Protein AF-A0A6P3Z4X8-F1 (afdb_monomer_lite)

Structure (mmCIF, N/CA/C/O backbone):
data_AF-A0A6P3Z4X8-F1
#
_entry.id   AF-A0A6P3Z4X8-F1
#
loop_
_atom_site.group_PDB
_atom_site.id
_atom_site.type_symbol
_atom_site.label_atom_id
_atom_site.label_alt_id
_atom_site.label_comp_id
_atom_site.label_asym_id
_atom_site.label_entity_id
_atom_site.label_seq_id
_atom_site.pdbx_PDB_ins_code
_atom_site.Cartn_x
_atom_site.Cartn_y
_atom_site.Cartn_z
_atom_site.occupancy
_atom_site.B_iso_or_equiv
_atom_site.auth_seq_id
_atom_site.auth_comp_id
_atom_site.auth_asym_id
_atom_site.auth_atom_id
_atom_site.pdbx_PDB_model_num
ATOM 1 N N . MET A 1 1 ? 67.841 -18.326 4.167 1.00 38.19 1 MET A N 1
ATOM 2 C 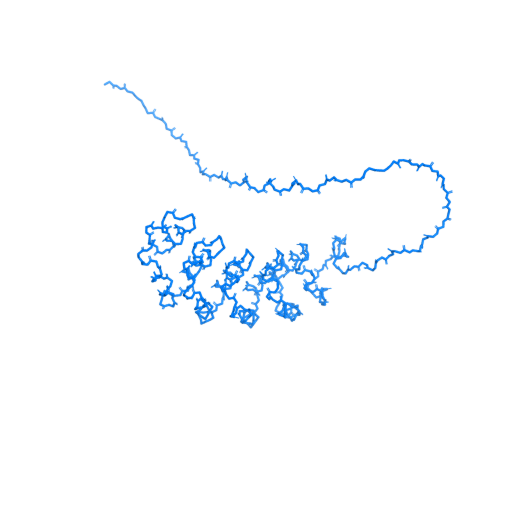CA . MET A 1 1 ? 67.905 -17.648 5.479 1.00 38.19 1 MET A CA 1
ATOM 3 C C . MET A 1 1 ? 66.480 -17.454 5.968 1.00 38.19 1 MET A C 1
ATOM 5 O O . MET A 1 1 ? 65.656 -16.988 5.195 1.00 38.19 1 MET A O 1
ATOM 9 N N . ALA A 1 2 ? 66.208 -17.939 7.180 1.00 33.66 2 ALA A N 1
ATOM 10 C CA . ALA A 1 2 ? 64.921 -17.931 7.882 1.00 33.66 2 ALA A CA 1
ATOM 11 C C . ALA A 1 2 ? 64.495 -16.504 8.290 1.00 33.66 2 ALA A C 1
ATOM 13 O O . ALA A 1 2 ? 65.358 -15.635 8.395 1.00 33.66 2 ALA A O 1
ATOM 14 N N . ASN A 1 3 ? 63.202 -16.179 8.401 1.00 32.78 3 ASN A N 1
ATOM 15 C CA . ASN A 1 3 ? 62.360 -16.140 9.625 1.00 32.78 3 ASN A CA 1
ATOM 16 C C . ASN A 1 3 ? 61.143 -15.237 9.264 1.00 32.78 3 ASN A C 1
ATOM 18 O O . ASN A 1 3 ? 61.313 -14.371 8.413 1.00 32.78 3 ASN A O 1
ATOM 22 N N . SER A 1 4 ? 59.916 -15.268 9.793 1.00 34.47 4 SER A N 1
ATOM 23 C CA . SER A 1 4 ? 59.231 -15.962 10.890 1.00 34.47 4 SER A CA 1
ATOM 24 C C . SER A 1 4 ? 57.707 -15.812 10.686 1.00 34.47 4 SER A C 1
ATOM 26 O O . SER A 1 4 ? 57.247 -14.969 9.919 1.00 34.47 4 SER A O 1
ATOM 28 N N . VAL A 1 5 ? 56.947 -16.641 11.399 1.00 36.22 5 VAL A N 1
ATOM 29 C CA . VAL A 1 5 ? 55.485 -16.828 11.372 1.00 36.22 5 VAL A CA 1
ATOM 30 C C . VAL A 1 5 ? 54.777 -15.975 12.451 1.00 36.22 5 VAL A C 1
ATOM 32 O O . VAL A 1 5 ? 55.432 -15.571 13.408 1.00 36.22 5 VAL A O 1
ATOM 35 N N . HIS A 1 6 ? 53.447 -15.812 12.299 1.00 32.62 6 HIS A N 1
ATOM 36 C CA . HIS A 1 6 ? 52.344 -15.575 13.275 1.00 32.62 6 HIS A CA 1
ATOM 37 C C . HIS A 1 6 ? 51.511 -14.301 12.994 1.00 32.62 6 HIS A C 1
ATOM 39 O O . HIS A 1 6 ? 52.077 -13.289 12.614 1.00 32.62 6 HIS A O 1
ATOM 45 N N . SER A 1 7 ? 50.201 -14.173 13.263 1.00 29.30 7 SER A N 1
ATOM 46 C CA . SER A 1 7 ? 49.004 -15.041 13.342 1.00 29.30 7 SER A CA 1
ATOM 47 C C . SER A 1 7 ? 47.851 -14.181 13.918 1.00 29.30 7 SER A C 1
ATOM 49 O O . SER A 1 7 ? 48.030 -13.605 14.982 1.00 29.30 7 SER A O 1
ATOM 51 N N . VAL A 1 8 ? 46.675 -14.206 13.267 1.00 30.53 8 VAL A N 1
ATOM 52 C CA . VAL A 1 8 ? 45.290 -13.989 13.777 1.00 30.53 8 VAL A CA 1
ATOM 53 C C . VAL A 1 8 ? 44.850 -12.602 14.300 1.00 30.53 8 VAL A C 1
ATOM 55 O O . VAL A 1 8 ? 45.369 -12.071 15.272 1.00 30.53 8 VAL A O 1
ATOM 58 N N . GLY A 1 9 ? 43.729 -12.119 13.739 1.00 27.98 9 GLY A N 1
ATOM 59 C CA . GLY A 1 9 ? 42.833 -11.131 14.354 1.00 27.98 9 GLY A CA 1
ATOM 60 C C . GLY A 1 9 ? 41.517 -10.978 13.578 1.00 27.98 9 GLY A C 1
ATOM 61 O O . GLY A 1 9 ? 41.500 -10.398 12.500 1.00 27.98 9 GLY A O 1
ATOM 62 N N . SER A 1 10 ? 40.430 -11.538 14.115 1.00 31.48 10 SER A N 1
ATOM 63 C CA . SER A 1 10 ? 39.055 -11.490 13.587 1.00 31.48 10 SER A CA 1
ATOM 64 C C . SER A 1 10 ? 38.380 -10.134 13.861 1.00 31.48 10 SER A C 1
ATOM 66 O O . SER A 1 10 ? 38.630 -9.554 14.915 1.00 31.48 10 SER A O 1
ATOM 68 N N . GLY A 1 11 ? 37.446 -9.692 13.011 1.00 28.20 11 GLY A N 1
ATOM 69 C CA . GLY A 1 11 ? 36.516 -8.608 13.355 1.00 28.20 11 GLY A CA 1
ATOM 70 C C . GLY A 1 11 ? 35.521 -8.265 12.244 1.00 28.20 11 GLY A C 1
ATOM 71 O O . GLY A 1 11 ? 35.907 -7.739 11.206 1.00 28.20 11 GLY A O 1
ATOM 72 N N . ASN A 1 12 ? 34.243 -8.573 12.475 1.00 32.69 12 ASN A N 1
ATOM 73 C CA . ASN A 1 12 ? 33.101 -8.223 11.623 1.00 32.69 12 ASN A CA 1
ATOM 74 C C . ASN A 1 12 ? 32.819 -6.702 11.574 1.00 32.69 12 ASN A C 1
ATOM 76 O O . ASN A 1 12 ? 33.195 -5.979 12.498 1.00 32.69 12 ASN A O 1
ATOM 80 N N . PRO A 1 13 ? 32.084 -6.225 10.548 1.00 34.34 13 PRO A N 1
ATOM 81 C CA . PRO A 1 13 ? 31.714 -4.824 10.368 1.00 34.34 13 PRO A CA 1
ATOM 82 C C . PRO A 1 13 ? 30.395 -4.487 11.081 1.00 34.34 13 PRO A C 1
ATOM 84 O O . PRO A 1 13 ? 29.417 -5.224 10.971 1.00 34.34 13 PRO A O 1
ATOM 87 N N . MET A 1 14 ? 30.332 -3.344 11.767 1.00 32.19 14 MET A N 1
ATOM 88 C CA . MET A 1 14 ? 29.080 -2.787 12.284 1.00 32.19 14 MET A CA 1
ATOM 89 C C . MET A 1 14 ? 29.108 -1.251 12.308 1.00 32.19 14 MET A C 1
ATOM 91 O O . MET A 1 14 ? 30.022 -0.646 12.857 1.00 32.19 14 MET A O 1
ATOM 95 N N . LEU A 1 15 ? 28.016 -0.688 11.771 1.00 30.50 15 LEU A N 1
ATOM 96 C CA . LEU A 1 15 ? 27.388 0.608 12.075 1.00 30.50 15 LEU A CA 1
ATOM 97 C C . LEU A 1 15 ? 27.893 1.862 11.336 1.00 30.50 15 LEU A C 1
ATOM 99 O O . LEU A 1 15 ? 28.776 2.582 11.784 1.00 30.50 15 LEU A O 1
ATOM 103 N N . HIS A 1 16 ? 27.180 2.207 10.257 1.00 31.66 16 HIS A N 1
ATOM 104 C CA . HIS A 1 16 ? 27.044 3.583 9.776 1.00 31.66 16 HIS A CA 1
ATOM 105 C C . HIS A 1 16 ? 25.592 4.031 9.999 1.00 31.66 16 HIS A C 1
ATOM 107 O O . HIS A 1 16 ? 24.747 3.901 9.118 1.00 31.66 16 HIS A O 1
ATOM 113 N N . ASN A 1 17 ? 25.289 4.499 11.212 1.00 32.62 17 ASN A N 1
ATOM 114 C CA . ASN A 1 17 ? 23.993 5.075 11.574 1.00 32.62 17 ASN A CA 1
ATOM 115 C C . ASN A 1 17 ? 24.204 6.385 12.348 1.00 32.62 17 ASN A C 1
ATOM 117 O O . ASN A 1 17 ? 23.860 6.485 13.517 1.00 32.62 17 ASN A O 1
ATOM 121 N N . GLU A 1 18 ? 24.808 7.380 11.697 1.00 30.00 18 GLU A N 1
ATOM 122 C CA . GLU A 1 18 ? 24.978 8.734 12.246 1.00 30.00 18 GLU A CA 1
ATOM 123 C C . GLU A 1 18 ? 24.857 9.798 11.144 1.00 30.00 18 GLU A C 1
ATOM 125 O O . GLU A 1 18 ? 25.791 10.545 10.875 1.00 30.00 18 GLU A O 1
ATOM 130 N N . ARG A 1 19 ? 23.708 9.874 10.455 1.00 34.09 19 ARG A N 1
ATOM 131 C CA . ARG A 1 19 ? 23.355 11.036 9.604 1.00 34.09 19 ARG A CA 1
ATOM 132 C C . ARG A 1 19 ? 21.853 11.348 9.587 1.00 34.09 19 ARG A C 1
ATOM 134 O O . ARG A 1 19 ? 21.300 11.656 8.539 1.00 34.09 19 ARG A O 1
ATOM 141 N N . ILE A 1 20 ? 21.178 11.285 10.739 1.00 35.81 20 ILE A N 1
ATOM 142 C CA . ILE A 1 20 ? 19.767 11.718 10.876 1.00 35.81 20 ILE A CA 1
ATOM 143 C C . ILE A 1 20 ? 19.565 12.553 12.158 1.00 35.81 20 ILE A C 1
ATOM 145 O O . ILE A 1 20 ? 18.623 12.352 12.914 1.00 35.81 20 ILE A O 1
ATOM 149 N N . SER A 1 21 ? 20.472 13.490 12.447 1.00 33.06 21 SER A N 1
ATOM 150 C CA . SER A 1 21 ? 20.373 14.355 13.642 1.00 33.06 21 SER A CA 1
ATOM 151 C C . SER A 1 21 ? 20.643 15.843 13.393 1.00 33.06 21 SER A C 1
ATOM 153 O O . SER A 1 21 ? 20.668 16.627 14.337 1.00 33.06 21 SER A O 1
ATOM 155 N N . HIS A 1 22 ? 20.756 16.284 12.137 1.00 33.78 22 HIS A N 1
ATOM 156 C CA . HIS A 1 22 ? 21.002 17.694 11.823 1.00 33.78 22 HIS A CA 1
ATOM 157 C C . HIS A 1 22 ? 20.089 18.213 10.713 1.00 33.78 22 HIS A C 1
ATOM 159 O O . HIS A 1 22 ? 20.547 18.471 9.608 1.00 33.78 22 HIS A O 1
ATOM 165 N N . PHE A 1 23 ? 18.794 18.389 11.003 1.00 36.72 23 PHE A N 1
ATOM 166 C CA . PHE A 1 23 ? 17.960 19.295 10.197 1.00 36.72 23 PHE A CA 1
ATOM 167 C C . PHE A 1 23 ? 16.791 19.956 10.950 1.00 36.72 23 PHE A C 1
ATOM 169 O O . PHE A 1 23 ? 15.777 20.281 10.352 1.00 36.72 23 PHE A O 1
ATOM 176 N N . ASN A 1 24 ? 16.923 20.204 12.258 1.00 30.69 24 ASN A N 1
ATOM 177 C CA . ASN A 1 24 ? 15.941 20.996 13.011 1.00 30.69 24 ASN A CA 1
ATOM 178 C C . ASN A 1 24 ? 16.635 22.060 13.869 1.00 30.69 24 ASN A C 1
ATOM 180 O O . ASN A 1 24 ? 16.802 21.899 15.073 1.00 30.69 24 ASN A O 1
ATOM 184 N N . SER A 1 25 ? 17.056 23.156 13.235 1.00 32.50 25 SER A N 1
ATOM 185 C CA . SER A 1 25 ? 17.336 24.422 13.922 1.00 32.50 25 SER A CA 1
ATOM 186 C C . SER A 1 25 ? 17.297 25.584 12.930 1.00 32.50 25 SER A C 1
ATOM 188 O O . SER A 1 25 ? 18.328 26.058 12.468 1.00 32.50 25 SER A O 1
ATOM 190 N N . MET A 1 26 ? 16.093 26.029 12.566 1.00 32.47 26 MET A N 1
ATOM 191 C CA . MET A 1 26 ? 15.857 27.405 12.118 1.00 32.47 26 MET A CA 1
ATOM 192 C C . MET A 1 26 ? 14.352 27.668 12.084 1.00 32.47 26 MET A C 1
ATOM 194 O O . MET A 1 26 ? 13.699 27.368 11.097 1.00 32.47 26 MET A O 1
ATOM 198 N N . MET A 1 27 ? 13.812 28.154 13.206 1.00 35.09 27 MET A N 1
ATOM 199 C CA . MET A 1 27 ? 12.598 28.987 13.325 1.00 35.09 27 MET A CA 1
ATOM 200 C C . MET A 1 27 ? 12.280 29.173 14.820 1.00 35.09 27 MET A C 1
ATOM 202 O O . MET A 1 27 ? 11.310 28.640 15.351 1.00 35.09 27 MET A O 1
ATOM 206 N N . ARG A 1 28 ? 13.137 29.908 15.539 1.00 32.84 28 ARG A N 1
ATOM 207 C CA . ARG A 1 28 ? 12.800 30.502 16.844 1.00 32.84 28 ARG A CA 1
ATOM 208 C C . ARG A 1 28 ? 13.577 31.799 17.032 1.00 32.84 28 ARG A C 1
ATOM 210 O O . ARG A 1 28 ? 14.722 31.771 17.459 1.00 32.84 28 ARG A O 1
ATOM 217 N N . SER A 1 29 ? 12.936 32.925 16.737 1.00 28.08 29 SER A N 1
ATOM 218 C CA . SER A 1 29 ? 13.115 34.173 17.485 1.00 28.08 29 SER A CA 1
ATOM 219 C C . SER A 1 29 ? 12.119 35.215 16.985 1.00 28.08 29 SER A C 1
ATOM 221 O O . SER A 1 29 ? 12.219 35.658 15.843 1.00 28.08 29 SER A O 1
ATOM 223 N N . SER A 1 30 ? 11.180 35.619 17.840 1.00 27.59 30 SER A N 1
ATOM 224 C CA . SER A 1 30 ? 11.008 37.023 18.240 1.00 27.59 30 SER A CA 1
ATOM 225 C C . SER A 1 30 ? 9.798 37.147 19.163 1.00 27.59 30 SER A C 1
ATOM 227 O O . SER A 1 30 ? 8.688 36.825 18.761 1.00 27.59 30 SER A O 1
ATOM 229 N N . ILE A 1 31 ? 10.039 37.591 20.398 1.00 31.94 31 ILE A N 1
ATOM 230 C CA . ILE A 1 31 ? 9.358 38.694 21.108 1.00 31.94 31 ILE A CA 1
ATOM 231 C C . ILE A 1 31 ? 9.757 38.593 22.592 1.00 31.94 31 ILE A C 1
ATOM 233 O O . ILE A 1 31 ? 9.373 37.675 23.313 1.00 31.94 31 ILE A O 1
ATOM 237 N N . LYS A 1 32 ? 10.590 39.548 23.022 1.00 30.02 32 LYS A N 1
ATOM 238 C CA . LYS A 1 32 ? 10.856 39.894 24.425 1.00 30.02 32 LYS A CA 1
ATOM 239 C C . LYS A 1 32 ? 9.796 40.904 24.870 1.00 30.02 32 LYS A C 1
ATOM 241 O O . LYS A 1 32 ? 9.532 41.851 24.136 1.00 30.02 32 LYS A O 1
ATOM 246 N N . GLY A 1 33 ? 9.293 40.762 26.092 1.00 30.00 33 GLY A N 1
ATOM 247 C CA . GLY A 1 33 ? 8.520 41.784 26.798 1.00 30.00 33 GLY A CA 1
ATOM 248 C C . GLY A 1 33 ? 8.635 41.581 28.309 1.00 30.00 33 GLY A C 1
ATOM 249 O O . GLY A 1 33 ? 8.554 40.454 28.783 1.00 30.00 33 GLY A O 1
ATOM 250 N N . SER A 1 34 ? 8.931 42.666 29.019 1.00 30.58 34 SER A N 1
ATOM 251 C CA . SER A 1 34 ? 9.470 42.739 30.381 1.00 30.58 34 SER A CA 1
ATOM 252 C C . SER A 1 34 ? 8.483 42.511 31.537 1.00 30.58 34 SER A C 1
ATOM 254 O O . SER A 1 34 ? 7.274 42.649 31.410 1.00 30.58 34 SER A O 1
ATOM 256 N N . ILE A 1 35 ? 9.112 42.239 32.684 1.00 34.31 35 ILE A N 1
ATOM 257 C CA . ILE A 1 35 ? 8.661 42.161 34.082 1.00 34.31 35 ILE A CA 1
ATOM 258 C C . ILE A 1 35 ? 7.665 43.242 34.541 1.00 34.31 35 ILE A C 1
ATOM 260 O O . ILE A 1 35 ? 7.864 44.431 34.301 1.00 34.31 35 ILE A O 1
ATOM 264 N N . GLY A 1 36 ? 6.701 42.804 35.359 1.00 28.61 36 GLY A N 1
ATOM 265 C CA . GLY A 1 36 ? 5.949 43.603 36.329 1.00 28.61 36 GLY A CA 1
ATOM 266 C C . GLY A 1 36 ? 5.268 42.681 37.352 1.00 28.61 36 GLY A C 1
ATOM 267 O O . GLY A 1 36 ? 4.598 41.731 36.967 1.00 28.61 36 GLY A O 1
ATOM 268 N N . SER A 1 37 ? 5.479 42.927 38.646 1.00 34.50 37 SER A N 1
ATOM 269 C CA . SER A 1 37 ? 4.952 42.159 39.785 1.00 34.50 37 SER A CA 1
ATOM 270 C C . SER A 1 37 ? 4.025 43.051 40.597 1.00 34.50 37 SER A C 1
ATOM 272 O O . SER A 1 37 ? 4.564 44.007 41.134 1.00 34.50 37 SER A O 1
ATOM 274 N N . TRP A 1 38 ? 2.737 42.723 40.775 1.00 28.73 38 TRP A N 1
ATOM 275 C CA . TRP A 1 38 ? 1.909 43.182 41.909 1.00 28.73 38 TRP A CA 1
ATOM 276 C C . TRP A 1 38 ? 0.744 42.210 42.193 1.00 28.73 38 TRP A C 1
ATOM 278 O O . TRP A 1 38 ? -0.026 41.887 41.299 1.00 28.73 38 TRP A O 1
ATOM 288 N N . HIS A 1 39 ? 0.671 41.809 43.466 1.00 28.44 39 HIS A N 1
ATOM 289 C CA . HIS A 1 39 ? -0.476 41.477 44.324 1.00 28.44 39 HIS A CA 1
ATOM 290 C C . HIS A 1 39 ? -1.568 40.455 43.940 1.00 28.44 39 HIS A C 1
ATOM 292 O O . HIS A 1 39 ? -2.190 40.466 42.887 1.00 28.44 39 HIS A O 1
ATOM 298 N N . SER A 1 40 ? -1.821 39.617 44.946 1.00 41.22 40 SER A N 1
ATOM 299 C CA . SER A 1 40 ? -2.925 38.689 45.165 1.00 41.22 40 SER A CA 1
ATOM 300 C C . SER A 1 40 ? -4.300 39.354 45.138 1.00 41.22 40 SER A C 1
ATOM 302 O O . SER A 1 40 ? -4.497 40.309 45.883 1.00 41.22 40 SER A O 1
ATOM 304 N N . ASP A 1 41 ? -5.249 38.753 44.416 1.00 29.41 41 ASP A N 1
ATOM 305 C CA . ASP A 1 41 ? -6.647 38.707 44.839 1.00 29.41 41 ASP A CA 1
ATOM 306 C C . ASP A 1 41 ? -7.417 37.528 44.228 1.00 29.41 41 ASP A C 1
ATOM 308 O O . ASP A 1 41 ? -7.107 36.987 43.168 1.00 29.41 41 ASP A O 1
ATOM 312 N N . ILE A 1 42 ? -8.398 37.120 45.019 1.00 43.25 42 ILE A N 1
ATOM 313 C CA . ILE A 1 42 ? -9.320 35.997 44.919 1.00 43.25 42 ILE A CA 1
ATOM 314 C C . ILE A 1 42 ? -10.249 36.136 43.703 1.00 43.25 42 ILE A C 1
ATOM 316 O O . ILE A 1 42 ? -10.879 37.174 43.527 1.00 43.25 42 ILE A O 1
ATOM 320 N N . GLY A 1 43 ? -10.457 35.048 42.953 1.00 33.69 43 GLY A N 1
ATOM 321 C CA . GLY A 1 43 ? -11.669 34.879 42.145 1.00 33.69 43 GLY A CA 1
ATOM 322 C C . GLY A 1 43 ? -11.471 34.246 40.769 1.00 33.69 43 GLY A C 1
ATOM 323 O O . GLY A 1 43 ? -10.528 34.545 40.052 1.00 33.69 43 GLY A O 1
ATOM 324 N N . ASN A 1 44 ? -12.451 33.418 40.408 1.00 36.00 44 ASN A N 1
ATOM 325 C CA . ASN A 1 44 ? -12.724 32.827 39.093 1.00 36.00 44 ASN A CA 1
ATOM 326 C C . ASN A 1 44 ? -11.914 31.596 38.683 1.00 36.00 44 ASN A C 1
ATOM 328 O O . ASN A 1 44 ? -11.134 3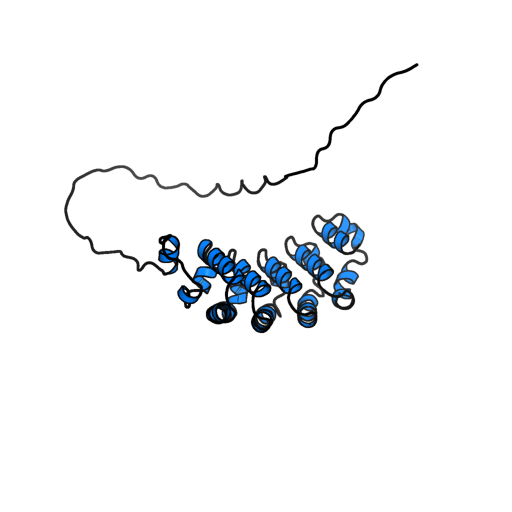1.560 37.739 1.00 36.00 44 ASN A O 1
ATOM 332 N N . ASN A 1 45 ? -12.274 30.514 39.364 1.00 45.62 45 ASN A N 1
ATOM 333 C CA . ASN A 1 45 ? -12.131 29.138 38.923 1.00 45.62 45 ASN A CA 1
ATOM 334 C C . ASN A 1 45 ? -13.283 28.787 37.949 1.00 45.62 45 ASN A C 1
ATOM 336 O O . ASN A 1 45 ? -14.132 27.979 38.296 1.00 45.62 45 ASN A O 1
ATOM 340 N N . LEU A 1 46 ? -13.403 29.459 36.798 1.00 45.97 46 LEU A N 1
ATOM 341 C CA . LEU A 1 46 ? -14.453 29.195 35.794 1.00 45.97 46 LEU A CA 1
ATOM 342 C C . LEU A 1 46 ? -14.142 29.948 34.490 1.00 45.97 46 LEU A C 1
ATOM 344 O O . LEU A 1 46 ? -14.619 31.056 34.313 1.00 45.97 46 LEU A O 1
ATOM 348 N N . GLU A 1 47 ? -13.321 29.360 33.613 1.00 41.88 47 GLU A N 1
ATOM 349 C CA . GLU A 1 47 ? -13.366 29.515 32.142 1.00 41.88 47 GLU A CA 1
ATOM 350 C C . GLU A 1 47 ? -12.145 28.809 31.529 1.00 41.88 47 GLU A C 1
ATOM 352 O O . GLU A 1 47 ? -11.015 29.262 31.677 1.00 41.88 47 GLU A O 1
ATOM 357 N N . GLY A 1 48 ? -12.357 27.663 30.867 1.00 41.22 48 GLY A N 1
ATOM 358 C CA . GLY A 1 48 ? -11.320 27.054 30.019 1.00 41.22 48 GLY A CA 1
ATOM 359 C C . GLY A 1 48 ? -10.952 25.590 30.271 1.00 41.22 48 GLY A C 1
ATOM 360 O O . GLY A 1 48 ? -9.875 25.173 29.851 1.00 41.22 48 GLY A O 1
ATOM 361 N N . ARG A 1 49 ? -11.814 24.764 30.887 1.00 46.03 49 ARG A N 1
ATOM 362 C CA . ARG A 1 49 ? -11.729 23.311 30.644 1.00 46.03 49 ARG A CA 1
ATOM 363 C C . ARG A 1 49 ? -12.136 23.068 29.190 1.00 46.03 49 ARG A C 1
ATOM 365 O O . ARG A 1 49 ? -13.306 22.824 28.911 1.00 46.03 49 ARG A O 1
ATOM 372 N N . PHE A 1 50 ? -11.181 23.185 28.268 1.00 58.81 50 PHE A N 1
ATOM 373 C CA . PHE A 1 50 ? -11.281 22.516 26.977 1.00 58.81 50 PHE A CA 1
ATOM 374 C C . PHE A 1 50 ? -11.690 21.074 27.276 1.00 58.81 50 PHE A C 1
ATOM 376 O O . PHE A 1 50 ? -11.067 20.426 28.120 1.00 58.81 50 PHE A O 1
ATOM 383 N N . LEU A 1 51 ? -12.787 20.607 26.682 1.00 57.06 51 LEU A N 1
ATOM 384 C CA . LEU A 1 51 ? -13.116 19.189 26.714 1.00 57.06 51 LEU A CA 1
ATOM 385 C C . LEU A 1 51 ? -11.886 18.463 26.161 1.00 57.06 51 LEU A C 1
ATOM 387 O O . LEU A 1 51 ? -11.543 18.658 24.997 1.00 57.06 51 LEU A O 1
ATOM 391 N N . SER A 1 52 ? -11.177 17.738 27.028 1.00 76.88 52 SER A N 1
ATOM 392 C CA . SER A 1 52 ? -10.024 16.930 26.640 1.00 76.88 52 SER A CA 1
ATOM 393 C C . SER A 1 52 ? -10.493 15.959 25.562 1.00 76.88 52 SER A C 1
ATOM 395 O O . SER A 1 52 ? -11.512 15.287 25.756 1.00 76.88 52 SER A O 1
ATOM 397 N N . SER A 1 53 ? -9.834 15.944 24.401 1.00 90.31 53 SER A N 1
ATOM 398 C CA . SER A 1 53 ? -10.164 14.954 23.376 1.00 90.31 53 SER A CA 1
ATOM 399 C C . SER A 1 53 ? -9.837 13.555 23.902 1.00 90.31 53 SER A C 1
ATOM 401 O O . SER A 1 53 ? -8.996 13.390 24.790 1.00 90.31 53 SER A O 1
ATOM 403 N N . LEU A 1 54 ? -10.459 12.518 23.336 1.00 93.38 54 LEU A N 1
ATOM 404 C CA . LEU A 1 54 ? -10.112 11.137 23.687 1.00 93.38 54 LEU A CA 1
ATOM 405 C C . LEU A 1 54 ? -8.611 10.866 23.482 1.00 93.38 54 LEU A C 1
ATOM 407 O O . LEU A 1 54 ? -7.994 10.124 24.248 1.00 93.38 54 LEU A O 1
ATOM 411 N N . LEU A 1 55 ? -8.019 11.491 22.462 1.00 92.88 55 LEU A N 1
ATOM 412 C CA . LEU A 1 55 ? -6.597 11.399 22.169 1.00 92.88 55 LEU A CA 1
ATOM 413 C C . LEU A 1 55 ? -5.731 12.101 23.230 1.00 92.88 55 LEU A C 1
ATOM 415 O O . LEU A 1 55 ? -4.665 11.592 23.583 1.00 92.88 55 LEU A O 1
ATOM 419 N N . ASP A 1 56 ? -6.174 13.238 23.766 1.00 92.62 56 ASP A N 1
ATOM 420 C CA . ASP A 1 56 ? -5.481 13.932 24.859 1.00 92.62 56 ASP A CA 1
ATOM 421 C C . ASP A 1 56 ? -5.533 13.108 26.150 1.00 92.62 56 ASP A C 1
ATOM 423 O O . ASP A 1 56 ? -4.502 12.898 26.799 1.00 92.62 56 ASP A O 1
ATOM 427 N N . ASP A 1 57 ? -6.701 12.547 26.469 1.00 91.75 57 ASP A N 1
ATOM 428 C CA . ASP A 1 57 ? -6.876 11.635 27.601 1.00 91.75 57 ASP A CA 1
ATOM 429 C C . ASP A 1 57 ? -5.984 10.395 27.468 1.00 91.75 57 ASP A C 1
ATOM 431 O O . ASP A 1 57 ? -5.337 9.988 28.437 1.00 91.75 57 ASP A O 1
ATOM 435 N N . PHE A 1 58 ? -5.889 9.826 26.263 1.00 93.75 58 PHE A N 1
ATOM 436 C CA . PHE A 1 58 ? -4.993 8.713 25.949 1.00 93.75 58 PHE A CA 1
ATOM 437 C C . PHE A 1 58 ? -3.517 9.061 26.201 1.00 93.75 58 PHE A C 1
ATOM 439 O O . PHE A 1 58 ? -2.780 8.268 26.788 1.00 93.75 58 PHE A O 1
ATOM 446 N N . LYS A 1 59 ? -3.071 10.259 25.809 1.00 91.19 59 LYS A N 1
ATOM 447 C CA . LYS A 1 59 ? -1.672 10.696 25.975 1.00 91.19 59 LYS A CA 1
ATOM 448 C C . LYS A 1 59 ? -1.300 10.972 27.431 1.00 91.19 59 LYS A C 1
ATOM 450 O O . LYS A 1 59 ? -0.153 10.751 27.827 1.00 91.19 59 LYS A O 1
ATOM 455 N N . ILE A 1 60 ? -2.243 11.485 28.219 1.00 88.25 60 ILE A N 1
ATOM 456 C CA . ILE A 1 60 ? -2.008 11.882 29.614 1.00 88.25 60 ILE A CA 1
ATOM 457 C C . ILE A 1 60 ? -2.124 10.673 30.550 1.00 88.25 60 ILE A C 1
ATOM 459 O O . ILE A 1 60 ? -1.356 10.546 31.510 1.00 88.25 60 ILE A O 1
ATOM 463 N N . ASN A 1 61 ? -3.063 9.767 30.280 1.00 82.38 61 ASN A N 1
ATOM 464 C CA . ASN A 1 61 ? -3.405 8.696 31.201 1.00 82.38 61 ASN A CA 1
ATOM 465 C C . ASN A 1 61 ? -2.599 7.412 30.949 1.00 82.38 61 ASN A C 1
ATOM 467 O O . ASN A 1 61 ? -3.037 6.498 30.256 1.00 82.38 61 ASN A O 1
ATOM 471 N N . LYS A 1 62 ? -1.430 7.315 31.592 1.00 75.38 62 LYS A N 1
ATOM 472 C CA . LYS A 1 62 ? -0.529 6.152 31.471 1.00 75.38 62 LYS A CA 1
ATOM 473 C C . LYS A 1 62 ? -0.985 4.890 32.216 1.00 75.38 62 LYS A C 1
ATOM 475 O O . LYS A 1 62 ? -0.330 3.862 32.080 1.00 75.38 62 LYS A O 1
ATOM 480 N N . THR A 1 63 ? -2.030 4.953 33.045 1.00 75.38 63 THR A N 1
ATOM 481 C CA . THR A 1 63 ? -2.460 3.810 33.875 1.00 75.38 63 THR A CA 1
ATOM 482 C C . THR A 1 63 ? -3.640 3.046 33.286 1.00 75.38 63 THR A C 1
ATOM 484 O O . THR A 1 63 ? -3.841 1.884 33.638 1.00 75.38 63 THR A O 1
ATOM 487 N N . LYS A 1 64 ? -4.412 3.658 32.381 1.00 83.56 64 LYS A N 1
ATOM 488 C CA . LYS A 1 64 ? -5.507 2.983 31.679 1.00 83.56 64 LYS A 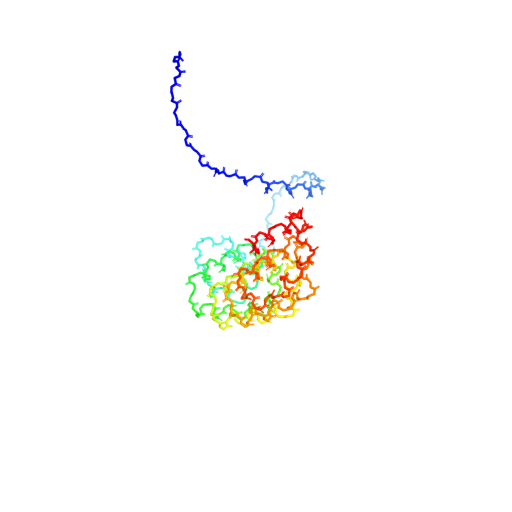CA 1
ATOM 489 C C . LYS A 1 64 ? -4.950 2.115 30.545 1.00 83.56 64 LYS A C 1
ATOM 491 O O . LYS A 1 64 ? -4.242 2.613 29.674 1.00 83.56 64 LYS A O 1
ATOM 496 N N . SER A 1 65 ? -5.308 0.830 30.528 1.00 88.38 65 SER A N 1
ATOM 497 C CA . SER A 1 65 ? -5.085 -0.028 29.358 1.00 88.38 65 SER A CA 1
ATOM 498 C C . SER A 1 65 ? -6.153 0.287 28.319 1.00 88.38 65 SER A C 1
ATOM 500 O O . SER A 1 65 ? -7.324 0.001 28.553 1.00 88.38 65 SER A O 1
ATOM 502 N N . PHE A 1 66 ? -5.758 0.915 27.215 1.00 93.12 66 PHE A N 1
ATOM 503 C CA . PHE A 1 66 ? -6.643 1.151 26.077 1.00 93.12 66 PHE A CA 1
ATOM 504 C C . PHE A 1 66 ? -6.668 -0.069 25.151 1.00 93.12 66 PHE A C 1
ATOM 506 O O . PHE A 1 66 ? -5.631 -0.686 24.895 1.00 93.12 66 PHE A O 1
ATOM 513 N N . GLU A 1 67 ? -7.842 -0.363 24.604 1.00 95.75 67 GLU A N 1
ATOM 514 C CA . GLU A 1 67 ? -8.075 -1.357 23.555 1.00 95.75 67 GLU A CA 1
ATOM 515 C C . GLU A 1 67 ? -8.589 -0.699 22.267 1.00 95.75 67 GLU A C 1
ATOM 517 O O . GLU A 1 67 ? -9.035 0.448 22.269 1.00 95.75 67 GLU A O 1
ATOM 522 N N . LEU A 1 68 ? -8.548 -1.420 21.140 1.00 96.88 68 LEU A N 1
ATOM 523 C CA . LEU A 1 68 ? -9.034 -0.884 19.856 1.00 96.88 68 LEU A CA 1
ATOM 524 C C . LEU A 1 68 ? -10.516 -0.491 19.909 1.00 96.88 68 LEU A C 1
ATOM 526 O O . LEU A 1 68 ? -10.927 0.459 19.251 1.00 96.88 68 LEU A O 1
ATOM 530 N N . SER A 1 69 ? -11.317 -1.193 20.714 1.00 96.12 69 SER A N 1
ATOM 531 C CA . SER A 1 69 ? -12.727 -0.853 20.917 1.00 96.12 69 SER A CA 1
ATOM 532 C C . SER A 1 69 ? -12.937 0.493 21.605 1.00 96.12 69 SER A C 1
ATOM 534 O O . SER A 1 69 ? -13.989 1.093 21.412 1.00 96.12 69 SER A O 1
ATOM 536 N N . ASP A 1 70 ? -11.967 0.964 22.392 1.00 96.31 70 ASP A N 1
ATOM 537 C CA . ASP A 1 70 ? -12.095 2.214 23.146 1.00 96.31 70 ASP A CA 1
ATOM 538 C C . ASP A 1 70 ? -11.933 3.453 22.263 1.00 96.31 70 ASP A C 1
ATOM 540 O O . ASP A 1 70 ? -12.301 4.545 22.687 1.00 96.31 70 ASP A O 1
ATOM 544 N N . ILE A 1 71 ? -11.373 3.293 21.060 1.00 97.06 71 ILE A N 1
ATOM 545 C CA . ILE A 1 71 ? -11.086 4.390 20.125 1.00 97.06 71 ILE A CA 1
ATOM 546 C C . ILE A 1 71 ? -12.025 4.410 18.913 1.00 97.06 71 ILE A C 1
ATOM 548 O O . ILE A 1 71 ? -11.803 5.184 17.984 1.00 97.06 71 ILE A O 1
ATOM 552 N N . VAL A 1 72 ? -13.057 3.561 18.903 1.00 97.88 72 VAL A N 1
ATOM 553 C CA . VAL A 1 72 ? -14.091 3.577 17.857 1.00 97.88 72 VAL A CA 1
ATOM 554 C C . VAL A 1 72 ? -14.759 4.955 17.833 1.00 97.88 72 VAL A C 1
ATOM 556 O O . VAL A 1 72 ? -15.134 5.496 18.873 1.00 97.88 72 VAL A O 1
ATOM 559 N N . GLY A 1 73 ? -14.884 5.530 16.641 1.00 97.69 73 GLY A N 1
ATOM 560 C CA . GLY A 1 73 ? -15.300 6.910 16.382 1.00 97.69 73 GLY A CA 1
ATOM 561 C C . GLY A 1 73 ? -14.141 7.906 16.268 1.00 97.69 73 GLY A C 1
ATOM 562 O O . GLY A 1 73 ? -14.360 9.039 15.845 1.00 97.69 73 GLY A O 1
ATOM 563 N N . HIS A 1 74 ? -12.919 7.498 16.624 1.00 98.25 74 HIS A N 1
ATOM 564 C CA . HIS A 1 74 ? -11.713 8.333 16.645 1.00 98.25 74 HIS A CA 1
ATOM 565 C C . HIS A 1 74 ? -10.519 7.663 15.946 1.00 98.25 74 HIS A C 1
ATOM 567 O O . HIS A 1 74 ? -9.376 8.108 16.082 1.00 98.25 74 HIS A O 1
ATOM 573 N N . VAL A 1 75 ? -10.738 6.590 15.182 1.00 98.56 75 VAL A N 1
ATOM 574 C CA . VAL A 1 75 ? -9.645 5.755 14.656 1.00 98.56 75 VAL A CA 1
ATOM 575 C C . VAL A 1 75 ? -8.766 6.541 13.680 1.00 98.56 75 VAL A C 1
ATOM 577 O O . VAL A 1 75 ? -7.540 6.402 13.694 1.00 98.56 75 VAL A O 1
ATOM 580 N N . VAL A 1 76 ? -9.367 7.396 12.849 1.00 98.50 76 VAL A N 1
ATOM 581 C CA . VAL A 1 76 ? -8.633 8.238 11.888 1.00 98.50 76 VAL A CA 1
ATOM 582 C C . VAL A 1 76 ? -7.788 9.287 12.611 1.00 98.50 76 VAL A C 1
ATOM 584 O O . VAL A 1 76 ? -6.614 9.439 12.284 1.00 98.50 76 VAL A O 1
ATOM 587 N N . GLU A 1 77 ? -8.352 9.948 13.627 1.00 98.38 77 GLU A N 1
ATOM 588 C CA . GLU A 1 77 ? -7.647 10.929 14.464 1.00 98.38 77 GLU A CA 1
ATOM 589 C C . GLU A 1 77 ? -6.404 10.298 15.103 1.00 98.38 77 GLU A C 1
ATOM 591 O O . GLU A 1 77 ? -5.292 10.811 14.955 1.00 98.38 77 GLU A O 1
ATOM 596 N N . PHE A 1 78 ? -6.570 9.121 15.717 1.00 98.62 78 PHE A N 1
ATOM 597 C CA . PHE A 1 78 ? -5.463 8.351 16.281 1.00 98.62 78 PHE A CA 1
ATOM 598 C C . PHE A 1 78 ? -4.451 7.942 15.205 1.00 98.62 78 PHE A C 1
ATOM 600 O O . PHE A 1 78 ? -3.250 8.044 15.436 1.00 98.62 78 PHE A O 1
ATOM 607 N N . SER A 1 79 ? -4.900 7.520 14.021 1.00 98.75 79 SER A N 1
ATOM 608 C CA . SER A 1 79 ? -4.013 7.088 12.929 1.00 98.75 79 SER A CA 1
ATOM 609 C C . SER A 1 79 ? -3.102 8.206 12.413 1.00 98.75 79 SER A C 1
ATOM 611 O O . SER A 1 79 ? -1.986 7.921 11.980 1.00 98.75 79 SER A O 1
ATOM 613 N N . THR A 1 80 ? -3.553 9.460 12.473 1.00 98.44 80 THR A N 1
ATOM 614 C CA . THR A 1 80 ? -2.776 10.652 12.082 1.00 98.44 80 THR A CA 1
ATOM 615 C C . THR A 1 80 ? -1.970 11.271 13.227 1.00 98.44 80 THR A C 1
ATOM 617 O O . THR A 1 80 ? -1.302 12.285 13.041 1.00 98.44 80 THR A O 1
ATOM 620 N N . ASP A 1 81 ? -2.004 10.669 14.416 1.00 98.38 81 ASP A N 1
ATOM 621 C CA . ASP A 1 81 ? -1.200 11.076 15.565 1.00 98.38 81 ASP A CA 1
ATOM 622 C C . ASP A 1 81 ? 0.003 10.147 15.764 1.00 98.38 81 ASP A C 1
ATOM 624 O O . ASP A 1 81 ? -0.076 8.935 15.564 1.00 98.38 81 ASP A O 1
ATOM 628 N N . GLN A 1 82 ? 1.127 10.696 16.228 1.00 97.94 82 GLN A N 1
ATOM 629 C CA . GLN A 1 82 ? 2.342 9.916 16.464 1.00 97.94 82 GLN A CA 1
ATOM 630 C C . GLN A 1 82 ? 2.134 8.779 17.478 1.00 97.94 82 GLN A C 1
ATOM 632 O O . GLN A 1 82 ? 2.608 7.662 17.256 1.00 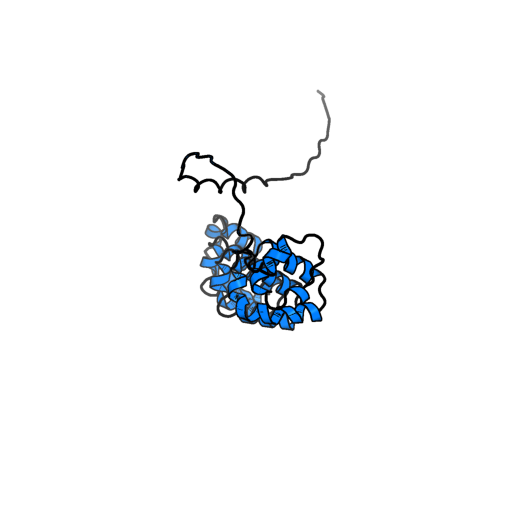97.94 82 GLN A O 1
ATOM 637 N N . TYR A 1 83 ? 1.469 9.055 18.602 1.00 96.75 83 TYR A N 1
ATOM 638 C CA . TYR A 1 83 ? 1.254 8.079 19.671 1.00 96.75 83 TYR A CA 1
ATOM 639 C C . TYR A 1 83 ? 0.040 7.202 19.370 1.00 96.75 83 TYR A C 1
ATOM 641 O O . TYR A 1 83 ? 0.117 5.986 19.549 1.00 96.75 83 TYR A O 1
ATOM 649 N N . GLY A 1 84 ? -1.038 7.798 18.852 1.00 98.12 84 GLY A N 1
ATOM 650 C CA . GLY A 1 84 ? -2.237 7.071 18.431 1.00 98.12 84 GLY A CA 1
ATOM 651 C C . GLY A 1 84 ? -1.942 6.034 17.343 1.00 98.12 84 GLY A C 1
ATOM 652 O O . GLY A 1 84 ? -2.332 4.874 17.470 1.00 98.12 84 GLY A O 1
ATOM 653 N N . SER A 1 85 ? -1.155 6.395 16.327 1.00 98.69 85 SER A N 1
ATOM 654 C CA . SER A 1 85 ? -0.781 5.481 15.246 1.00 98.69 85 SER A CA 1
ATOM 655 C C . SER A 1 85 ? 0.059 4.326 15.777 1.00 98.69 85 SER A C 1
ATOM 657 O O . SER A 1 85 ? -0.180 3.170 15.429 1.00 98.69 85 SER A O 1
ATOM 659 N N . ARG A 1 86 ? 1.019 4.608 16.669 1.00 98.38 86 ARG A N 1
ATOM 660 C CA . ARG A 1 86 ? 1.843 3.564 17.300 1.00 98.38 86 ARG A CA 1
ATOM 661 C C . ARG A 1 86 ? 1.018 2.608 18.147 1.00 98.38 86 ARG A C 1
ATOM 663 O O . ARG A 1 86 ? 1.261 1.406 18.088 1.00 98.38 86 ARG A O 1
ATOM 670 N N . PHE A 1 87 ? 0.034 3.122 18.872 1.00 97.88 87 PHE A N 1
ATOM 671 C CA . PHE A 1 87 ? -0.915 2.305 19.614 1.00 97.88 87 PHE A CA 1
ATOM 672 C C . PHE A 1 87 ? -1.704 1.364 18.696 1.00 97.88 87 PHE A C 1
ATOM 674 O O . PHE A 1 87 ? -1.713 0.155 18.929 1.00 97.88 87 PHE A O 1
ATOM 681 N N . ILE A 1 88 ? -2.293 1.890 17.615 1.00 98.62 88 ILE A N 1
ATOM 682 C CA . ILE A 1 88 ? -3.053 1.078 16.653 1.00 98.62 88 ILE A CA 1
ATOM 683 C C . ILE A 1 88 ? -2.157 -0.005 16.043 1.00 98.62 88 ILE A C 1
ATOM 685 O O . ILE A 1 88 ? -2.553 -1.167 15.990 1.00 98.62 88 ILE A O 1
ATOM 689 N N . GLN A 1 89 ? -0.936 0.349 15.630 1.00 98.69 89 GLN A N 1
ATOM 690 C CA . GLN A 1 89 ? 0.020 -0.604 15.058 1.00 98.69 89 GLN A CA 1
ATOM 691 C C . GLN A 1 89 ? 0.298 -1.777 16.004 1.00 98.69 89 GLN A C 1
ATOM 693 O O . GLN A 1 89 ? 0.213 -2.924 15.577 1.00 98.69 89 GLN A O 1
ATOM 698 N N . GLN A 1 90 ? 0.598 -1.491 17.275 1.00 98.00 90 GLN A N 1
ATOM 699 C CA . GLN A 1 90 ? 0.894 -2.516 18.280 1.00 98.00 90 GLN A CA 1
ATOM 700 C C . GLN A 1 90 ? -0.310 -3.419 18.546 1.00 98.00 90 GLN A C 1
ATOM 702 O O . GLN A 1 90 ? -0.165 -4.634 18.637 1.00 98.00 90 GLN A O 1
ATOM 707 N N . LYS A 1 91 ? -1.513 -2.844 18.642 1.00 98.00 91 LYS A N 1
ATOM 708 C CA . LYS A 1 91 ? -2.728 -3.627 18.881 1.00 98.00 91 LYS A CA 1
ATOM 709 C C . LYS A 1 91 ? -3.114 -4.488 17.679 1.00 98.00 91 LYS A C 1
ATOM 711 O O . LYS A 1 91 ? -3.563 -5.610 17.874 1.00 98.00 91 LYS A O 1
ATOM 716 N N . LEU A 1 92 ? -2.904 -4.025 16.445 1.00 98.25 92 LEU A N 1
ATOM 717 C CA . LEU A 1 92 ? -3.228 -4.798 15.237 1.00 98.25 92 LEU A CA 1
ATOM 718 C C . LEU A 1 92 ? -2.440 -6.114 15.106 1.00 98.25 92 LEU A C 1
ATOM 720 O O . LEU A 1 92 ? -2.942 -7.046 14.473 1.00 98.25 92 LEU A O 1
ATOM 724 N N . GLU A 1 93 ? -1.248 -6.208 15.704 1.00 97.25 93 GLU A N 1
ATOM 725 C CA . GLU A 1 93 ? -0.412 -7.421 15.688 1.00 97.25 93 GLU A CA 1
ATOM 726 C C . GLU A 1 93 ? -1.058 -8.590 16.443 1.00 97.25 93 GLU A C 1
ATOM 728 O O . GLU A 1 93 ? -0.931 -9.740 16.023 1.00 97.25 93 GLU A O 1
ATOM 733 N N . THR A 1 94 ? -1.784 -8.305 17.527 1.00 96.94 94 THR A N 1
ATOM 734 C CA . THR A 1 94 ? -2.404 -9.319 18.398 1.00 96.94 94 THR A CA 1
ATOM 735 C C . THR A 1 94 ? -3.931 -9.286 18.393 1.00 96.94 94 THR A C 1
ATOM 737 O O . THR A 1 94 ? -4.555 -10.180 18.963 1.00 96.94 94 THR A O 1
ATOM 740 N N . ALA A 1 95 ? -4.540 -8.299 17.729 1.00 97.38 95 ALA A N 1
ATOM 741 C CA . ALA A 1 95 ? -5.986 -8.147 17.652 1.00 97.38 95 ALA A CA 1
ATOM 742 C C . ALA A 1 95 ? -6.667 -9.315 16.927 1.00 97.38 95 ALA A C 1
ATOM 744 O O . ALA A 1 95 ? -6.225 -9.797 15.872 1.00 97.38 95 ALA A O 1
ATOM 745 N N . THR A 1 96 ? -7.814 -9.694 17.474 1.00 98.12 96 THR A N 1
ATOM 746 C CA . THR A 1 96 ? -8.767 -10.633 16.884 1.00 98.12 96 THR A CA 1
ATOM 747 C C . THR A 1 96 ? -9.356 -10.094 15.578 1.00 98.12 96 THR A C 1
ATOM 749 O O . THR A 1 96 ? -9.266 -8.902 15.254 1.00 98.12 96 THR A O 1
ATOM 752 N N . VAL A 1 97 ? -9.979 -10.979 14.798 1.00 97.94 97 VAL A N 1
ATOM 753 C CA . VAL A 1 97 ? -10.670 -10.592 13.557 1.00 97.94 97 VAL A CA 1
ATOM 754 C C . VAL A 1 97 ? -11.806 -9.614 13.861 1.00 97.94 97 VAL A C 1
ATOM 756 O O . VAL A 1 97 ? -12.006 -8.645 13.127 1.00 97.94 97 VAL A O 1
ATOM 759 N N . GLU A 1 98 ? -12.510 -9.823 14.969 1.00 97.81 98 GLU A N 1
ATOM 760 C CA . GLU A 1 98 ? -13.620 -9.000 15.434 1.00 97.81 98 GLU A CA 1
ATOM 761 C C . GLU A 1 98 ? -13.154 -7.584 15.788 1.00 97.81 98 GLU A C 1
ATOM 763 O O . GLU A 1 98 ? -13.785 -6.609 15.384 1.00 97.81 98 GLU A O 1
ATOM 768 N N . GLU A 1 99 ? -12.031 -7.440 16.494 1.00 97.75 99 GLU A N 1
ATOM 769 C CA . GLU A 1 99 ? -11.464 -6.130 16.844 1.00 97.75 99 GLU A CA 1
ATOM 770 C C . GLU A 1 99 ? -11.001 -5.353 15.613 1.00 97.75 99 GLU A C 1
ATOM 772 O O . GLU A 1 99 ? -11.325 -4.174 15.470 1.00 97.75 99 GLU A O 1
ATOM 777 N N . LYS A 1 100 ? -10.313 -6.021 14.678 1.00 98.19 100 LYS A N 1
ATOM 778 C CA . LYS A 1 100 ? -9.926 -5.421 13.390 1.00 98.19 100 LYS A CA 1
ATOM 779 C C . LYS A 1 100 ? -11.156 -4.951 12.618 1.00 98.19 100 LYS A C 1
ATOM 781 O O . LYS A 1 100 ? -11.165 -3.848 12.078 1.00 98.19 100 LYS A O 1
ATOM 786 N N . SER A 1 101 ? -12.206 -5.770 12.601 1.00 97.88 101 SER A N 1
ATOM 787 C CA . SER A 1 101 ? -13.461 -5.473 11.903 1.00 97.88 101 SER A CA 1
ATOM 788 C C . SER A 1 101 ? -14.233 -4.301 12.510 1.00 97.88 101 SER A C 1
ATOM 790 O O . SER A 1 101 ? -14.986 -3.654 11.791 1.00 97.88 101 SER A O 1
ATOM 792 N N . LYS A 1 102 ? -14.036 -3.983 13.798 1.00 97.94 102 LYS A N 1
ATOM 793 C CA . LYS A 1 102 ? -14.669 -2.816 14.435 1.00 97.94 102 LYS A CA 1
ATOM 794 C C . LYS A 1 102 ? -14.093 -1.489 13.952 1.00 97.94 102 LYS A C 1
ATOM 796 O O . LYS A 1 102 ? -14.853 -0.549 13.770 1.00 97.94 102 LYS A O 1
ATOM 801 N N . ILE A 1 103 ? -12.777 -1.412 13.748 1.00 98.25 103 ILE A N 1
ATOM 802 C CA . ILE A 1 103 ? -12.103 -0.144 13.418 1.00 98.25 103 ILE A CA 1
ATOM 803 C C . ILE A 1 103 ? -11.894 0.052 11.909 1.00 98.25 103 ILE A C 1
ATOM 805 O O . ILE A 1 103 ? -11.764 1.178 11.435 1.00 98.25 103 ILE A O 1
ATOM 809 N N . PHE A 1 104 ? -11.859 -1.035 11.132 1.00 98.62 104 PHE A N 1
ATOM 810 C CA . PHE A 1 104 ? -11.624 -0.978 9.687 1.00 98.62 104 PHE A CA 1
ATOM 811 C C . PHE A 1 104 ? -12.629 -0.100 8.908 1.00 98.62 104 PHE A C 1
ATOM 813 O O . PHE A 1 104 ? -12.182 0.624 8.015 1.00 98.62 104 PHE A O 1
ATOM 820 N N . PRO A 1 105 ? -13.939 -0.070 9.245 1.00 98.56 105 PRO A N 1
ATOM 821 C CA . PRO A 1 105 ? -14.907 0.801 8.574 1.00 98.56 105 PRO A CA 1
ATOM 822 C C . PRO A 1 105 ? -14.599 2.300 8.683 1.00 98.56 105 PRO A C 1
ATOM 824 O O . PRO A 1 1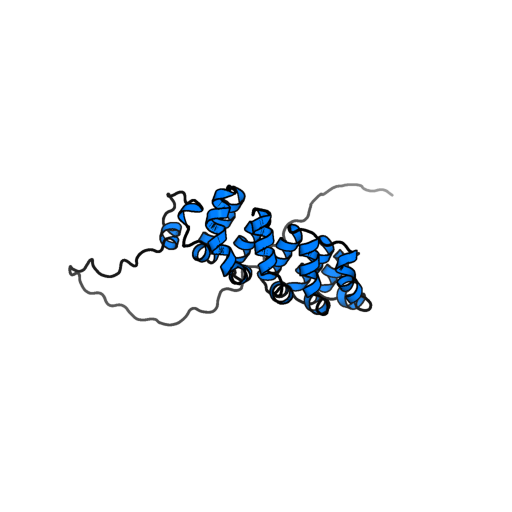05 ? -15.005 3.064 7.813 1.00 98.56 105 PRO A O 1
ATOM 827 N N . GLU A 1 106 ? -13.868 2.731 9.715 1.00 98.56 106 GLU A N 1
ATOM 828 C CA . GLU A 1 106 ? -13.397 4.117 9.839 1.00 98.56 106 GLU A CA 1
ATOM 829 C C . GLU A 1 106 ? -12.130 4.371 9.015 1.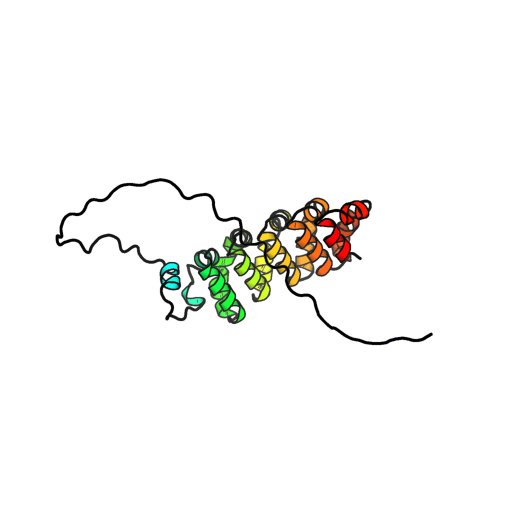00 98.56 106 GLU A C 1
ATOM 831 O O . GLU A 1 106 ? -11.906 5.480 8.541 1.00 98.56 106 GLU A O 1
ATOM 836 N N . ILE A 1 107 ? -11.297 3.349 8.814 1.00 98.50 107 ILE A N 1
ATOM 837 C CA . ILE A 1 107 ? -10.056 3.457 8.038 1.00 98.50 107 ILE A CA 1
ATOM 838 C C . ILE A 1 107 ? -10.348 3.533 6.541 1.00 98.50 107 ILE A C 1
ATOM 840 O O . ILE A 1 107 ? -9.772 4.375 5.848 1.00 98.50 107 ILE A O 1
ATOM 844 N N . ILE A 1 108 ? -11.215 2.654 6.025 1.00 98.38 108 ILE A N 1
ATOM 845 C CA . ILE A 1 108 ? -11.335 2.439 4.578 1.00 98.38 108 ILE A CA 1
ATOM 846 C C . ILE A 1 108 ? -11.727 3.693 3.772 1.00 98.38 108 ILE A C 1
ATOM 848 O O . ILE A 1 108 ? -11.077 3.945 2.752 1.00 98.38 108 ILE A O 1
ATOM 852 N N . PRO A 1 109 ? -12.659 4.567 4.214 1.00 98.38 109 PRO A N 1
ATOM 853 C CA . PRO A 1 109 ? -13.025 5.765 3.453 1.00 98.38 109 PRO A CA 1
ATOM 854 C C . PRO A 1 109 ? -11.888 6.796 3.395 1.00 98.38 109 PRO A C 1
ATOM 856 O O . PRO A 1 109 ? -11.842 7.632 2.492 1.00 98.38 109 PRO A O 1
ATOM 859 N N . HIS A 1 110 ? -10.953 6.724 4.346 1.00 98.50 110 HIS A N 1
ATOM 860 C CA . HIS A 1 110 ? -9.818 7.634 4.493 1.00 98.50 110 HIS A CA 1
ATOM 861 C C . HIS A 1 110 ? -8.486 7.002 4.072 1.00 98.50 110 HIS A C 1
ATOM 863 O O . HIS A 1 110 ? -7.437 7.639 4.204 1.00 98.50 110 HIS A O 1
ATOM 869 N N . ALA A 1 111 ? -8.508 5.778 3.531 1.00 98.38 111 ALA A N 1
ATOM 870 C CA . ALA A 1 111 ? -7.313 4.988 3.265 1.00 98.38 111 ALA A CA 1
ATOM 871 C C . ALA A 1 111 ? -6.292 5.748 2.409 1.00 98.38 111 ALA A C 1
ATOM 873 O O . ALA A 1 111 ? -5.131 5.838 2.796 1.00 98.38 111 ALA A O 1
ATOM 874 N N . ARG A 1 112 ? -6.719 6.389 1.311 1.00 97.25 112 ARG A N 1
ATOM 875 C CA . ARG A 1 112 ? -5.818 7.161 0.432 1.00 97.25 112 ARG A CA 1
ATOM 876 C C . ARG A 1 112 ? -5.105 8.305 1.154 1.00 97.25 112 ARG A C 1
ATOM 878 O O . ARG A 1 112 ? -3.915 8.509 0.935 1.00 97.25 112 ARG A O 1
ATOM 885 N N . THR A 1 113 ? -5.806 9.024 2.029 1.00 98.38 113 THR A N 1
ATOM 886 C CA . THR A 1 113 ? -5.200 10.094 2.831 1.00 98.38 113 THR A CA 1
ATOM 887 C C . THR A 1 113 ? -4.168 9.509 3.789 1.00 98.38 113 THR A C 1
ATOM 889 O O . THR A 1 113 ? -3.024 9.964 3.816 1.00 98.38 113 THR A O 1
ATOM 892 N N . LEU A 1 114 ? -4.540 8.443 4.506 1.00 98.81 114 LEU A N 1
ATOM 893 C CA . LEU A 1 114 ? -3.669 7.770 5.468 1.00 98.81 114 LEU A CA 1
ATOM 894 C C . LEU A 1 114 ? -2.422 7.171 4.807 1.00 98.81 114 LEU A C 1
ATOM 896 O O . LEU A 1 114 ? -1.344 7.253 5.382 1.00 98.81 114 LEU A O 1
ATOM 900 N N . MET A 1 115 ? -2.516 6.644 3.584 1.00 98.75 115 MET A N 1
ATOM 901 C CA . MET A 1 115 ? -1.368 6.113 2.831 1.00 98.75 115 MET A CA 1
ATOM 902 C C . MET A 1 115 ? -0.250 7.140 2.629 1.00 98.75 115 MET A C 1
ATOM 904 O O . MET A 1 115 ? 0.921 6.772 2.545 1.00 98.75 115 MET A O 1
ATOM 908 N N . THR A 1 116 ? -0.615 8.418 2.546 1.00 98.69 116 THR A N 1
ATOM 909 C CA . THR A 1 116 ? 0.314 9.537 2.338 1.00 98.69 116 THR A CA 1
ATOM 910 C C . THR A 1 116 ? 0.586 10.347 3.601 1.00 98.69 116 THR A C 1
ATOM 912 O O . THR A 1 116 ? 1.330 11.324 3.541 1.00 98.69 116 THR A O 1
ATOM 915 N N . ASP A 1 117 ? 0.005 9.958 4.734 1.00 98.81 117 ASP A N 1
ATOM 916 C CA . ASP A 1 117 ? 0.240 10.606 6.019 1.00 98.81 117 ASP A CA 1
ATOM 917 C C . ASP A 1 117 ? 1.525 10.079 6.674 1.00 98.81 117 ASP A C 1
ATOM 919 O O . ASP A 1 117 ? 1.849 8.894 6.569 1.00 98.81 117 ASP A O 1
ATOM 923 N N . VAL A 1 118 ? 2.250 10.945 7.388 1.00 98.62 118 VAL A N 1
ATOM 924 C CA . VAL A 1 118 ? 3.528 10.606 8.045 1.00 98.62 118 VAL A CA 1
ATOM 925 C C . VAL A 1 118 ? 3.389 9.518 9.117 1.00 98.62 118 VAL A C 1
ATOM 927 O O . VAL A 1 118 ? 4.342 8.767 9.343 1.00 98.62 118 VAL A O 1
ATOM 930 N N . PHE A 1 119 ? 2.210 9.375 9.729 1.00 98.81 119 PHE A N 1
ATOM 931 C CA . PHE A 1 119 ? 1.908 8.354 10.734 1.00 98.81 119 PHE A CA 1
ATOM 932 C C . PHE A 1 119 ? 0.869 7.337 10.242 1.00 98.81 119 PHE A C 1
ATOM 934 O O . PHE A 1 119 ? 1.014 6.140 10.503 1.00 98.81 119 PHE A O 1
ATOM 941 N N . GLY A 1 120 ? -0.139 7.774 9.490 1.00 98.81 120 GLY A N 1
ATOM 942 C CA . GLY A 1 120 ? -1.230 6.935 8.992 1.00 98.81 120 GLY A CA 1
ATOM 943 C C . GLY A 1 120 ? -0.762 5.822 8.058 1.00 98.81 120 GLY A C 1
ATOM 944 O O . GLY A 1 120 ? -1.335 4.731 8.066 1.00 98.81 120 GLY A O 1
ATOM 945 N N . ASN A 1 121 ? 0.335 6.036 7.320 1.00 98.81 121 ASN A N 1
ATOM 946 C CA . ASN A 1 121 ? 0.844 5.044 6.371 1.00 98.81 121 ASN A CA 1
ATOM 947 C C . ASN A 1 121 ? 1.222 3.724 7.062 1.00 98.81 121 ASN A C 1
ATOM 949 O O . ASN A 1 121 ? 1.095 2.655 6.466 1.00 98.81 121 ASN A O 1
ATOM 953 N N . TYR A 1 122 ? 1.645 3.778 8.328 1.00 98.88 122 TYR A N 1
ATOM 954 C CA . TYR A 1 122 ? 1.981 2.589 9.106 1.00 98.88 122 TYR A CA 1
ATOM 955 C C . TYR A 1 122 ? 0.739 1.790 9.511 1.00 98.88 122 TYR A C 1
ATOM 957 O O . TYR A 1 122 ? 0.791 0.563 9.538 1.00 98.88 122 TYR A O 1
ATOM 965 N N . VAL A 1 123 ? -0.386 2.460 9.783 1.00 98.81 123 VAL A N 1
ATOM 966 C CA . VAL A 1 123 ? -1.663 1.787 10.074 1.00 98.81 123 VAL A CA 1
ATOM 967 C C . VAL A 1 123 ? -2.149 1.036 8.837 1.00 98.81 123 VAL A C 1
ATOM 969 O O . VAL A 1 123 ? -2.505 -0.137 8.933 1.00 98.81 123 VAL A O 1
ATOM 972 N N . ILE A 1 124 ? -2.073 1.660 7.656 1.00 98.88 124 ILE A N 1
ATOM 973 C CA . ILE A 1 124 ? -2.433 1.002 6.391 1.00 98.88 124 ILE A CA 1
ATOM 974 C C . ILE A 1 124 ? -1.532 -0.209 6.119 1.00 98.88 124 ILE A C 1
ATOM 976 O O . ILE A 1 124 ? -2.030 -1.286 5.795 1.00 98.88 124 ILE A O 1
ATOM 980 N N . GLN A 1 125 ? -0.217 -0.073 6.314 1.00 98.88 125 GLN A N 1
ATOM 981 C CA . GLN A 1 125 ? 0.715 -1.200 6.194 1.00 98.88 125 GLN A CA 1
ATOM 982 C C . GLN A 1 125 ? 0.377 -2.340 7.165 1.00 98.88 125 GLN A C 1
ATOM 984 O O . GLN A 1 125 ? 0.425 -3.504 6.770 1.00 98.88 125 GLN A O 1
ATOM 989 N N . LYS A 1 126 ? -0.026 -2.031 8.404 1.00 98.75 126 LYS A N 1
ATOM 990 C CA . LYS A 1 126 ? -0.432 -3.045 9.387 1.00 98.75 126 LYS A CA 1
ATOM 991 C C . LYS A 1 126 ? -1.725 -3.764 9.020 1.00 98.75 126 LYS A C 1
ATOM 993 O O . LYS A 1 126 ? -1.846 -4.951 9.312 1.00 98.75 126 LYS A O 1
ATOM 998 N N . PHE A 1 127 ? -2.657 -3.110 8.332 1.00 98.75 127 PHE A N 1
ATOM 999 C CA . PHE A 1 127 ? -3.812 -3.809 7.764 1.00 98.75 127 PHE A CA 1
ATOM 1000 C C . PHE A 1 127 ? -3.451 -4.696 6.571 1.00 98.75 127 PHE A C 1
ATOM 1002 O O . PHE A 1 127 ? -4.020 -5.775 6.439 1.00 98.75 127 PHE A O 1
ATOM 1009 N N . PHE A 1 128 ? -2.482 -4.310 5.740 1.00 98.62 128 PHE A N 1
ATOM 1010 C CA . PHE A 1 128 ? -1.934 -5.226 4.735 1.00 98.62 128 PHE A CA 1
ATOM 1011 C C . PHE A 1 128 ? -1.245 -6.442 5.382 1.00 98.62 128 PHE A C 1
ATOM 1013 O O . PHE A 1 128 ? -1.383 -7.562 4.901 1.00 98.62 128 PHE A O 1
ATOM 1020 N N . GLU A 1 129 ? -0.551 -6.257 6.503 1.00 98.31 129 GLU A N 1
ATOM 1021 C CA . GLU A 1 129 ? 0.163 -7.339 7.190 1.00 98.31 129 GLU A CA 1
ATOM 1022 C C . GLU A 1 129 ? -0.770 -8.284 7.973 1.00 98.31 129 GLU A C 1
ATOM 1024 O O . GLU A 1 129 ? -0.657 -9.504 7.858 1.00 98.31 129 GLU A O 1
ATOM 1029 N N . HIS A 1 130 ? -1.714 -7.737 8.746 1.00 98.12 130 HIS A N 1
ATOM 1030 C CA . HIS A 1 130 ? -2.507 -8.495 9.726 1.00 98.12 130 HIS A CA 1
ATOM 1031 C C . HIS A 1 130 ? -4.020 -8.467 9.486 1.00 98.12 130 HIS A C 1
ATOM 1033 O O . HIS A 1 130 ? -4.766 -9.091 10.250 1.00 98.12 130 HIS A O 1
ATOM 1039 N N . GLY A 1 131 ? -4.491 -7.722 8.486 1.00 97.81 131 GLY A N 1
ATOM 1040 C CA . GLY A 1 131 ? -5.899 -7.691 8.105 1.00 97.81 131 GLY A CA 1
ATOM 1041 C C . GLY A 1 131 ? -6.357 -9.017 7.505 1.00 97.81 131 GLY A C 1
ATOM 1042 O O . GLY A 1 131 ? -5.562 -9.829 7.028 1.00 97.81 131 GLY A O 1
ATOM 1043 N N . THR A 1 132 ? -7.668 -9.234 7.523 1.00 97.56 132 THR A N 1
ATOM 1044 C CA . THR A 1 132 ? -8.278 -10.372 6.825 1.00 97.56 132 THR A CA 1
ATOM 1045 C C . THR A 1 132 ? -8.068 -10.257 5.317 1.00 97.56 132 THR A C 1
ATOM 1047 O O . THR A 1 132 ? -7.835 -9.171 4.788 1.00 97.56 132 THR A O 1
ATOM 1050 N N . GLU A 1 133 ? -8.201 -11.367 4.592 1.00 96.56 133 GLU A N 1
ATOM 1051 C CA . GLU A 1 133 ? -8.119 -11.355 3.129 1.00 96.56 133 GLU A CA 1
ATOM 1052 C C . GLU A 1 133 ? -9.087 -10.337 2.503 1.00 96.56 133 GLU A C 1
ATOM 1054 O O . GLU A 1 133 ? -8.682 -9.560 1.641 1.00 96.56 133 GLU A O 1
ATOM 1059 N N . THR A 1 134 ? -10.324 -10.261 3.001 1.00 97.25 134 THR A N 1
ATOM 1060 C CA . THR A 1 134 ? -11.322 -9.276 2.560 1.00 97.25 134 THR A CA 1
ATOM 1061 C C . THR A 1 134 ? -10.853 -7.840 2.791 1.00 97.25 134 THR A C 1
ATOM 1063 O O . THR A 1 134 ? -10.916 -7.026 1.874 1.00 97.25 134 THR A O 1
ATOM 1066 N N . GLN A 1 135 ? -10.316 -7.533 3.977 1.00 98.31 135 GLN A N 1
ATOM 1067 C CA . GLN A 1 135 ? -9.796 -6.196 4.298 1.00 98.31 135 GLN A CA 1
ATOM 1068 C C . GLN A 1 135 ? -8.610 -5.814 3.406 1.00 98.31 135 GLN A C 1
ATOM 1070 O O . GLN A 1 135 ? -8.518 -4.676 2.949 1.00 98.31 135 GLN A O 1
ATOM 1075 N N . ARG A 1 136 ? -7.712 -6.765 3.117 1.00 98.25 136 ARG A N 1
ATOM 1076 C CA . ARG A 1 136 ? -6.579 -6.540 2.206 1.00 98.25 136 ARG A CA 1
ATOM 1077 C C . ARG A 1 136 ? -7.044 -6.283 0.783 1.00 98.25 136 ARG A C 1
ATOM 1079 O O . ARG A 1 136 ? -6.552 -5.347 0.161 1.00 98.25 136 ARG A O 1
ATOM 1086 N N . LYS A 1 137 ? -8.018 -7.055 0.292 1.00 96.69 137 LYS A N 1
ATOM 1087 C CA . LYS A 1 137 ? -8.605 -6.850 -1.039 1.00 96.69 137 LYS A CA 1
ATOM 1088 C C . LYS A 1 137 ? -9.278 -5.487 -1.153 1.00 96.69 137 LYS A C 1
ATOM 1090 O O . LYS A 1 137 ? -9.076 -4.788 -2.144 1.00 96.69 137 LYS A O 1
ATOM 1095 N N . GLU A 1 138 ? -10.022 -5.084 -0.128 1.00 97.56 138 GLU A N 1
ATOM 1096 C CA . GLU A 1 138 ? -10.683 -3.780 -0.097 1.00 97.56 138 GLU A CA 1
ATOM 1097 C C . GLU A 1 138 ? -9.666 -2.630 -0.042 1.00 97.56 138 GLU A C 1
ATOM 1099 O O . GLU A 1 138 ? -9.780 -1.679 -0.814 1.00 97.56 138 GLU A O 1
ATOM 1104 N N . LEU A 1 139 ? -8.604 -2.739 0.764 1.00 97.94 139 LEU A N 1
ATOM 1105 C CA . LEU A 1 139 ? -7.509 -1.760 0.760 1.00 97.94 139 LEU A CA 1
ATOM 1106 C C . LEU A 1 139 ? -6.762 -1.708 -0.573 1.00 97.94 139 LEU A C 1
ATOM 1108 O O . LEU A 1 139 ? -6.454 -0.618 -1.049 1.00 97.94 139 LEU A O 1
ATOM 1112 N N . ALA A 1 140 ? -6.488 -2.857 -1.191 1.00 97.31 140 ALA A N 1
ATOM 1113 C CA . ALA A 1 140 ? -5.850 -2.920 -2.503 1.00 97.31 140 ALA A CA 1
ATOM 1114 C C . ALA A 1 140 ? -6.701 -2.218 -3.571 1.00 97.31 140 ALA A C 1
ATOM 1116 O O . ALA A 1 140 ? -6.161 -1.483 -4.394 1.00 97.31 140 ALA A O 1
ATOM 1117 N N . SER A 1 141 ? -8.033 -2.333 -3.499 1.00 96.31 141 SER A N 1
ATOM 1118 C CA . SER A 1 141 ? -8.934 -1.606 -4.405 1.00 96.31 141 SER A CA 1
ATOM 1119 C C . SER A 1 141 ? -8.820 -0.079 -4.285 1.00 96.31 141 SER A C 1
ATOM 1121 O O . SER A 1 141 ? -9.066 0.630 -5.256 1.00 96.31 141 SER A O 1
ATOM 1123 N N . GLN A 1 142 ? -8.389 0.443 -3.127 1.00 97.69 142 GLN A N 1
ATOM 1124 C CA . GLN A 1 142 ? -8.138 1.879 -2.941 1.00 97.69 142 GLN A CA 1
ATOM 1125 C C . GLN A 1 142 ? -6.822 2.352 -3.580 1.00 97.69 142 GLN A C 1
ATOM 1127 O O . GLN A 1 142 ? -6.629 3.561 -3.730 1.00 97.69 142 GLN A O 1
ATOM 1132 N N . LEU A 1 143 ? -5.918 1.429 -3.933 1.00 97.38 143 LEU A N 1
ATOM 1133 C CA . LEU A 1 143 ? -4.657 1.724 -4.622 1.00 97.38 143 LEU A CA 1
ATOM 1134 C C . LEU A 1 143 ? -4.838 1.825 -6.140 1.00 97.38 143 LEU A C 1
ATOM 1136 O O . LEU A 1 143 ? -4.097 2.565 -6.787 1.00 97.38 143 LEU A O 1
ATOM 1140 N N . THR A 1 144 ? -5.805 1.093 -6.698 1.00 93.31 144 THR A N 1
ATOM 1141 C CA . THR A 1 144 ? -6.082 1.070 -8.137 1.00 93.31 144 THR A CA 1
ATOM 1142 C C . THR A 1 144 ? -6.415 2.469 -8.665 1.00 93.31 144 THR A C 1
ATOM 1144 O O . THR A 1 144 ? -7.207 3.205 -8.079 1.00 93.31 144 THR A O 1
ATOM 1147 N N . GLY A 1 145 ? -5.800 2.840 -9.785 1.00 96.88 145 GLY A N 1
ATOM 1148 C CA . GLY A 1 145 ? -5.854 4.170 -10.397 1.00 96.88 145 GLY A CA 1
ATOM 1149 C C . GLY A 1 145 ? -4.903 5.192 -9.763 1.00 96.88 145 GLY A C 1
ATOM 1150 O O . GLY A 1 145 ? -4.850 6.344 -10.203 1.00 96.88 145 GLY A O 1
ATOM 1151 N N . HIS A 1 146 ? -4.162 4.802 -8.725 1.00 98.19 146 HIS A N 1
ATOM 1152 C CA . HIS A 1 146 ? -3.292 5.680 -7.947 1.00 98.19 146 HIS A CA 1
ATOM 1153 C C . HIS A 1 146 ? -1.901 5.083 -7.692 1.00 98.19 146 HIS A C 1
ATOM 1155 O O . HIS A 1 146 ? -1.125 5.656 -6.918 1.00 98.19 146 HIS A O 1
ATOM 1161 N N . VAL A 1 147 ? -1.530 3.981 -8.350 1.00 98.62 147 VAL A N 1
ATOM 1162 C CA . VAL A 1 147 ? -0.268 3.279 -8.065 1.00 98.62 147 VAL A CA 1
ATOM 1163 C C . VAL A 1 147 ? 0.934 4.152 -8.407 1.00 98.62 147 VAL A C 1
ATOM 1165 O O . VAL A 1 147 ? 1.834 4.306 -7.580 1.00 98.62 147 VAL A O 1
ATOM 1168 N N . LEU A 1 148 ? 0.946 4.788 -9.582 1.00 98.69 148 LEU A N 1
ATOM 1169 C CA . LEU A 1 148 ? 2.040 5.675 -9.988 1.00 98.69 148 LEU A CA 1
ATOM 1170 C C . LEU A 1 148 ? 2.246 6.867 -9.028 1.00 98.69 148 LEU A C 1
ATOM 1172 O O . LEU A 1 148 ? 3.372 7.036 -8.550 1.00 98.69 148 LEU A O 1
ATOM 1176 N N . PRO A 1 149 ? 1.233 7.706 -8.713 1.00 98.69 149 PRO A N 1
ATOM 1177 C CA . PRO A 1 149 ? 1.436 8.824 -7.794 1.00 98.69 149 PRO A CA 1
ATOM 1178 C C . PRO A 1 149 ? 1.843 8.369 -6.387 1.00 98.69 149 PRO A C 1
ATOM 1180 O O . PRO A 1 149 ? 2.722 8.995 -5.796 1.00 98.69 149 PRO A O 1
ATOM 1183 N N . LEU A 1 150 ? 1.290 7.265 -5.869 1.00 98.81 150 LEU A N 1
ATOM 1184 C CA . LEU A 1 150 ? 1.701 6.718 -4.570 1.00 98.81 150 LEU A CA 1
ATOM 1185 C C . LEU A 1 150 ? 3.143 6.203 -4.596 1.00 98.81 150 LEU A C 1
ATOM 1187 O O . LEU A 1 150 ? 3.887 6.447 -3.651 1.00 98.81 150 LEU A O 1
ATOM 1191 N N . SER A 1 151 ? 3.572 5.569 -5.688 1.00 98.88 151 SER A N 1
ATOM 1192 C CA . SER A 1 151 ? 4.939 5.051 -5.843 1.00 98.88 151 SER A CA 1
ATOM 1193 C C . SER A 1 151 ? 6.006 6.144 -5.801 1.00 98.88 151 SER A C 1
ATOM 1195 O O . SER A 1 151 ? 7.118 5.903 -5.338 1.00 98.88 151 SER A O 1
ATOM 1197 N N . LEU A 1 152 ? 5.670 7.351 -6.260 1.00 98.75 152 LEU A N 1
ATOM 1198 C CA . LEU A 1 152 ? 6.557 8.518 -6.245 1.00 98.75 152 LEU A CA 1
ATOM 1199 C C . LEU A 1 152 ? 6.469 9.317 -4.930 1.00 98.75 152 LEU A C 1
ATOM 1201 O O . LEU A 1 152 ? 7.262 10.233 -4.707 1.00 98.75 152 LEU A O 1
ATOM 1205 N N . GLN A 1 153 ? 5.526 8.988 -4.042 1.00 98.69 153 GLN A N 1
ATOM 1206 C CA . GLN A 1 153 ? 5.311 9.678 -2.770 1.00 98.69 153 GLN A CA 1
ATOM 1207 C C . GLN A 1 153 ? 6.091 8.993 -1.636 1.00 98.69 153 GLN A C 1
ATOM 1209 O O . GLN A 1 153 ? 6.160 7.771 -1.554 1.00 98.69 153 GLN A O 1
ATOM 1214 N N . MET A 1 154 ? 6.679 9.791 -0.740 1.00 98.44 154 MET A N 1
ATOM 1215 C CA . MET A 1 154 ? 7.608 9.334 0.307 1.00 98.44 154 MET A CA 1
ATOM 1216 C C . MET A 1 154 ? 7.044 8.260 1.258 1.00 98.44 154 MET A C 1
ATOM 1218 O O . MET A 1 154 ? 7.788 7.383 1.697 1.00 98.44 154 MET A O 1
ATOM 1222 N N . TYR A 1 155 ? 5.753 8.324 1.587 1.00 98.75 155 TYR A N 1
ATOM 1223 C CA . TYR A 1 155 ? 5.072 7.374 2.475 1.00 98.75 155 TYR A CA 1
ATOM 1224 C C . TYR A 1 155 ? 4.246 6.351 1.683 1.00 98.75 155 TYR A C 1
ATOM 1226 O O . TYR A 1 155 ? 4.292 5.156 1.969 1.00 98.75 155 TYR A O 1
ATOM 1234 N N . GLY A 1 156 ? 3.578 6.792 0.618 1.00 98.81 156 GLY A N 1
ATOM 1235 C CA . GLY A 1 156 ? 2.783 5.975 -0.288 1.00 98.81 156 GLY A CA 1
ATOM 1236 C C . GLY A 1 156 ? 3.605 4.868 -0.934 1.00 98.81 156 GLY A C 1
ATOM 1237 O O . GLY A 1 156 ? 3.123 3.742 -1.035 1.00 98.81 156 GLY A O 1
ATOM 1238 N N . CYS A 1 157 ? 4.879 5.117 -1.260 1.00 98.81 157 CYS A N 1
ATOM 1239 C CA . CYS A 1 157 ? 5.750 4.089 -1.827 1.00 98.81 157 CYS A CA 1
ATOM 1240 C C . CYS A 1 157 ? 5.938 2.911 -0.863 1.00 98.81 157 CYS A C 1
ATOM 1242 O O . CYS A 1 157 ? 6.100 1.778 -1.312 1.00 98.81 157 CYS A O 1
ATOM 1244 N N . ARG A 1 158 ? 5.887 3.153 0.456 1.00 98.81 158 ARG A N 1
ATOM 1245 C CA . ARG A 1 158 ? 5.975 2.113 1.491 1.00 98.81 158 ARG A CA 1
ATOM 1246 C C . ARG A 1 158 ? 4.711 1.274 1.528 1.00 98.81 158 ARG A C 1
ATOM 1248 O O . ARG A 1 158 ? 4.800 0.056 1.642 1.00 98.81 158 ARG A O 1
ATOM 1255 N N . VAL A 1 159 ? 3.551 1.906 1.357 1.00 98.88 159 VAL A N 1
ATOM 1256 C CA . VAL A 1 159 ? 2.283 1.183 1.243 1.00 98.88 159 VAL A CA 1
ATOM 1257 C C . VAL A 1 159 ? 2.252 0.327 -0.020 1.00 98.88 159 VAL A C 1
ATOM 1259 O O . VAL A 1 159 ? 1.903 -0.843 0.078 1.00 98.88 159 VAL A O 1
ATOM 1262 N N . ILE A 1 160 ? 2.661 0.863 -1.176 1.00 98.81 160 ILE A N 1
ATOM 1263 C CA . ILE A 1 160 ? 2.719 0.086 -2.426 1.00 98.81 160 ILE A CA 1
ATOM 1264 C C . ILE A 1 160 ? 3.640 -1.126 -2.267 1.00 98.81 160 ILE A C 1
ATOM 1266 O O . ILE A 1 160 ? 3.245 -2.237 -2.609 1.00 98.81 160 ILE A O 1
ATOM 1270 N N . GLN A 1 161 ? 4.832 -0.934 -1.690 1.00 98.88 161 GLN A N 1
ATOM 1271 C CA . GLN A 1 161 ? 5.750 -2.041 -1.411 1.00 98.88 161 GLN A CA 1
ATOM 1272 C C . GLN A 1 161 ? 5.106 -3.099 -0.508 1.00 98.88 161 GLN A C 1
ATOM 1274 O O . GLN A 1 161 ? 5.159 -4.280 -0.828 1.00 98.88 161 GLN A O 1
ATOM 1279 N N . LYS A 1 162 ? 4.459 -2.684 0.589 1.00 98.81 162 LYS A N 1
ATOM 1280 C CA . LYS A 1 162 ? 3.800 -3.611 1.516 1.00 98.81 162 LYS A CA 1
ATOM 1281 C C . LYS A 1 162 ? 2.630 -4.352 0.869 1.00 98.81 162 LYS A C 1
ATOM 1283 O O . LYS A 1 162 ? 2.461 -5.535 1.128 1.00 98.81 162 LYS A O 1
ATOM 1288 N N . ALA A 1 163 ? 1.839 -3.681 0.035 1.00 98.56 163 ALA A N 1
ATOM 1289 C CA . ALA A 1 163 ? 0.740 -4.309 -0.688 1.00 98.56 163 ALA A CA 1
ATOM 1290 C C . ALA A 1 163 ? 1.260 -5.406 -1.630 1.00 98.56 163 ALA A C 1
ATOM 1292 O O . ALA A 1 163 ? 0.774 -6.532 -1.566 1.00 98.56 163 ALA A O 1
ATOM 1293 N N . LEU A 1 164 ? 2.302 -5.115 -2.421 1.00 98.38 164 LEU A N 1
ATOM 1294 C CA . LEU A 1 164 ? 2.924 -6.087 -3.329 1.00 98.38 164 LEU A CA 1
ATOM 1295 C C . LEU A 1 164 ? 3.436 -7.345 -2.611 1.00 98.38 164 LEU A C 1
ATOM 1297 O O . LEU A 1 164 ? 3.455 -8.406 -3.217 1.00 98.38 164 LEU A O 1
ATOM 1301 N N . GLU A 1 165 ? 3.812 -7.267 -1.334 1.00 97.94 165 GLU A N 1
ATOM 1302 C CA . GLU A 1 165 ? 4.294 -8.429 -0.570 1.00 97.94 165 GLU A CA 1
ATOM 1303 C C . GLU A 1 165 ? 3.188 -9.410 -0.153 1.00 97.94 165 GLU A C 1
ATOM 1305 O O . GLU A 1 165 ? 3.492 -10.562 0.155 1.00 97.94 165 GLU A O 1
ATOM 1310 N N . VAL A 1 166 ? 1.928 -8.967 -0.072 1.00 97.00 166 VAL A N 1
ATOM 1311 C CA . VAL A 1 166 ? 0.875 -9.714 0.648 1.00 97.00 166 VAL A CA 1
ATOM 1312 C C . VAL A 1 166 ? -0.408 -9.952 -0.141 1.00 97.00 166 VAL A C 1
ATOM 1314 O O . VAL A 1 166 ? -1.192 -10.818 0.250 1.00 97.00 166 VAL A O 1
ATOM 1317 N N . ILE A 1 167 ? -0.671 -9.162 -1.184 1.00 95.88 167 ILE A N 1
ATOM 1318 C CA . ILE A 1 167 ? -1.852 -9.348 -2.038 1.00 95.88 167 ILE A CA 1
ATOM 1319 C C . ILE A 1 167 ? -1.610 -10.476 -3.045 1.00 95.88 167 ILE A C 1
ATOM 1321 O O . ILE A 1 167 ? -0.470 -10.863 -3.299 1.00 95.88 167 ILE A O 1
ATOM 1325 N N . ASP A 1 168 ? -2.686 -11.018 -3.612 1.00 95.19 168 ASP A N 1
ATOM 1326 C CA . ASP A 1 168 ? -2.581 -12.089 -4.600 1.00 95.19 168 ASP A CA 1
ATOM 1327 C C . ASP A 1 168 ? -2.006 -11.605 -5.944 1.00 95.19 168 ASP A C 1
ATOM 1329 O O . ASP A 1 168 ? -1.962 -10.411 -6.245 1.00 95.19 168 ASP A O 1
ATOM 1333 N N . VAL A 1 169 ? -1.556 -12.561 -6.758 1.00 96.19 169 VAL A N 1
ATOM 1334 C CA . VAL A 1 169 ? -0.860 -12.298 -8.027 1.00 96.19 169 VAL A CA 1
ATOM 1335 C C . VAL A 1 169 ? -1.728 -11.529 -9.025 1.00 96.19 169 VAL A C 1
ATOM 1337 O O . VAL A 1 169 ? -1.197 -10.721 -9.791 1.00 96.19 169 VAL A O 1
ATOM 1340 N N . ASP A 1 170 ? -3.048 -11.724 -9.020 1.00 95.44 170 ASP A N 1
ATOM 1341 C CA . ASP A 1 170 ? -3.938 -11.004 -9.933 1.00 95.44 170 ASP A CA 1
ATOM 1342 C C . ASP A 1 170 ? -4.015 -9.523 -9.533 1.00 95.44 170 ASP A C 1
ATOM 1344 O O . ASP A 1 170 ? -3.874 -8.640 -10.385 1.00 95.44 170 ASP A O 1
ATOM 1348 N N . GLN A 1 171 ? -4.124 -9.235 -8.231 1.00 95.62 171 GLN A N 1
ATOM 1349 C CA . GLN A 1 171 ? -4.073 -7.864 -7.713 1.00 95.62 171 GLN A CA 1
ATOM 1350 C C . GLN A 1 171 ? -2.700 -7.210 -7.913 1.00 95.62 171 GLN A C 1
ATOM 1352 O O . GLN A 1 171 ? -2.634 -6.047 -8.319 1.00 95.62 171 GLN A O 1
ATOM 1357 N N . GLN A 1 172 ? -1.605 -7.944 -7.684 1.00 97.69 172 GLN A N 1
ATOM 1358 C CA . GLN A 1 172 ? -0.251 -7.470 -7.991 1.00 97.69 172 GLN A CA 1
ATOM 1359 C C . GLN A 1 172 ? -0.141 -7.078 -9.468 1.00 97.69 172 GLN A C 1
ATOM 1361 O O . GLN A 1 172 ? 0.294 -5.971 -9.777 1.00 97.69 172 GLN A O 1
ATOM 1366 N N . THR A 1 173 ? -0.580 -7.960 -10.373 1.00 96.75 173 THR A N 1
ATOM 1367 C CA . THR A 1 173 ? -0.530 -7.751 -11.829 1.00 96.75 173 THR A CA 1
ATOM 1368 C C . THR A 1 173 ? -1.317 -6.507 -12.234 1.00 96.75 173 THR A C 1
ATOM 1370 O O . THR A 1 173 ? -0.817 -5.679 -12.997 1.00 96.75 173 THR A O 1
ATOM 1373 N N . GLN A 1 174 ? -2.525 -6.335 -11.691 1.00 96.38 174 GLN A N 1
ATOM 1374 C CA . GLN A 1 174 ? -3.344 -5.152 -11.950 1.00 96.38 174 GLN A CA 1
ATOM 1375 C C . GLN A 1 174 ? -2.656 -3.866 -11.475 1.00 96.38 174 GLN A C 1
ATOM 1377 O O . GLN A 1 174 ? -2.666 -2.871 -12.195 1.00 96.38 174 GLN A O 1
ATOM 1382 N N . MET A 1 175 ? -2.040 -3.883 -10.289 1.00 97.31 175 MET A N 1
ATOM 1383 C CA . MET A 1 175 ? -1.337 -2.718 -9.755 1.00 97.31 175 MET A CA 1
ATOM 1384 C C . MET A 1 175 ? -0.104 -2.354 -10.584 1.00 97.31 175 MET A C 1
ATOM 1386 O O . MET A 1 175 ? 0.079 -1.188 -10.929 1.00 97.31 175 MET A O 1
ATOM 1390 N N . VAL A 1 176 ? 0.756 -3.326 -10.909 1.00 97.50 176 VAL A N 1
ATOM 1391 C CA . VAL A 1 176 ? 2.005 -3.031 -11.631 1.00 97.50 176 VAL A CA 1
ATOM 1392 C C . VAL A 1 176 ? 1.752 -2.559 -13.057 1.00 97.50 176 VAL A C 1
ATOM 1394 O O . VAL A 1 176 ? 2.534 -1.756 -13.559 1.00 97.50 176 VAL A O 1
ATOM 1397 N N . ALA A 1 177 ? 0.645 -2.968 -13.684 1.00 97.88 177 ALA A N 1
ATOM 1398 C CA . ALA A 1 177 ? 0.269 -2.506 -15.019 1.00 97.88 177 ALA A CA 1
ATOM 1399 C C . ALA A 1 177 ? 0.128 -0.972 -15.112 1.00 97.88 177 ALA A C 1
ATOM 1401 O O . ALA A 1 177 ? 0.409 -0.392 -16.157 1.00 97.88 177 ALA A O 1
ATOM 1402 N N . GLU A 1 178 ? -0.227 -0.282 -14.021 1.00 98.38 178 GLU A N 1
ATOM 1403 C CA . GLU A 1 178 ? -0.301 1.190 -13.985 1.00 98.38 178 GLU A CA 1
ATOM 1404 C C . GLU A 1 178 ? 1.066 1.886 -14.095 1.00 98.38 178 GLU A C 1
ATOM 1406 O O . GLU A 1 178 ? 1.134 3.098 -14.317 1.00 98.38 178 GLU A O 1
ATOM 1411 N N . LEU A 1 179 ? 2.164 1.149 -13.911 1.00 98.50 179 LEU A N 1
ATOM 1412 C CA . LEU A 1 179 ? 3.522 1.672 -14.053 1.00 98.50 179 LEU A CA 1
ATOM 1413 C C . LEU A 1 179 ? 4.036 1.592 -15.496 1.00 98.50 179 LEU A C 1
ATOM 1415 O O . LEU A 1 179 ? 5.106 2.146 -15.784 1.00 98.50 179 LEU A O 1
ATOM 1419 N N . ASP A 1 180 ? 3.302 0.937 -16.400 1.00 98.00 180 ASP A N 1
ATOM 1420 C CA . ASP A 1 180 ? 3.670 0.865 -17.811 1.00 98.00 180 ASP A CA 1
ATOM 1421 C C . ASP A 1 180 ? 3.739 2.272 -18.436 1.00 98.00 180 ASP A C 1
ATOM 1423 O O . ASP A 1 180 ? 3.002 3.195 -18.085 1.00 98.00 180 ASP A O 1
ATOM 1427 N N . GLY A 1 181 ? 4.739 2.490 -19.286 1.00 97.56 181 GLY A N 1
ATOM 1428 C CA . GLY A 1 181 ? 5.108 3.808 -19.813 1.00 97.56 181 GLY A CA 1
ATOM 1429 C C . GLY A 1 181 ? 5.787 4.755 -18.809 1.00 97.56 181 GLY A C 1
ATOM 1430 O O . GLY A 1 181 ? 6.333 5.779 -19.218 1.00 97.56 181 GLY A O 1
ATOM 1431 N N . SER A 1 182 ? 5.825 4.424 -17.511 1.00 98.44 182 SER A N 1
ATOM 1432 C CA . SER A 1 182 ? 6.435 5.252 -16.452 1.00 98.44 182 SER A CA 1
ATOM 1433 C C . SER A 1 182 ? 7.602 4.586 -15.715 1.00 98.44 182 SER A C 1
ATOM 1435 O O . SER A 1 182 ? 8.184 5.195 -14.817 1.00 98.44 182 SER A O 1
ATOM 1437 N N . VAL A 1 183 ? 8.018 3.383 -16.118 1.00 98.50 183 VAL A N 1
ATOM 1438 C CA . VAL A 1 183 ? 9.085 2.605 -15.458 1.00 98.50 183 VAL A CA 1
ATOM 1439 C C . VAL A 1 183 ? 10.362 3.423 -15.246 1.00 98.50 183 VAL A C 1
ATOM 1441 O O . VAL A 1 183 ? 10.849 3.542 -14.123 1.00 98.50 183 VAL A O 1
ATOM 1444 N N . MET A 1 184 ? 10.883 4.065 -16.297 1.00 98.12 184 MET A N 1
ATOM 1445 C CA . MET A 1 184 ? 12.129 4.840 -16.204 1.00 98.12 184 MET A CA 1
ATOM 1446 C C . MET A 1 184 ? 12.008 6.070 -15.299 1.00 98.12 184 MET A C 1
ATOM 1448 O O . MET A 1 184 ? 12.994 6.476 -14.682 1.00 98.12 184 MET A O 1
ATOM 1452 N N . LYS A 1 185 ? 10.805 6.650 -15.195 1.00 98.50 185 LYS A N 1
ATOM 1453 C CA . LYS A 1 185 ? 10.517 7.728 -14.243 1.00 98.50 185 LYS A CA 1
ATOM 1454 C C . LYS A 1 185 ? 10.625 7.199 -12.815 1.00 98.50 185 LYS A C 1
ATOM 1456 O O . LYS A 1 185 ? 11.306 7.814 -12.005 1.00 98.50 185 LYS A O 1
ATOM 1461 N N . CYS A 1 186 ? 10.019 6.048 -12.528 1.00 98.69 186 CYS A N 1
ATOM 1462 C CA . CYS A 1 186 ? 10.085 5.417 -11.211 1.00 98.69 186 CYS A CA 1
ATOM 1463 C C . CYS A 1 186 ? 11.513 4.997 -10.840 1.00 98.69 186 CYS A C 1
ATOM 1465 O O . CYS A 1 186 ? 11.963 5.317 -9.748 1.00 98.69 186 CYS A O 1
ATOM 1467 N N . VAL A 1 187 ? 12.266 4.363 -11.744 1.00 98.50 187 VAL A N 1
ATOM 1468 C CA . VAL A 1 187 ? 13.657 3.930 -11.484 1.00 98.50 187 VAL A CA 1
ATOM 1469 C C . VAL A 1 187 ? 14.583 5.091 -11.115 1.00 98.50 187 VAL A C 1
ATOM 1471 O O . VAL A 1 187 ? 15.502 4.926 -10.312 1.00 98.50 187 VAL A O 1
ATOM 1474 N N . ARG A 1 188 ? 14.362 6.272 -11.698 1.00 98.12 188 ARG A N 1
ATOM 1475 C CA . ARG A 1 188 ? 15.171 7.470 -11.428 1.00 98.12 188 ARG A CA 1
ATOM 1476 C C . ARG A 1 188 ? 14.664 8.296 -10.246 1.00 98.12 188 ARG A C 1
ATOM 1478 O O . ARG A 1 188 ? 15.334 9.248 -9.858 1.00 98.12 188 ARG A O 1
ATOM 1485 N N . ASP A 1 189 ? 13.526 7.935 -9.667 1.00 98.69 189 ASP A N 1
ATOM 1486 C CA . ASP A 1 189 ? 12.942 8.617 -8.519 1.00 98.69 189 ASP A CA 1
ATOM 1487 C C . ASP A 1 189 ? 13.463 8.050 -7.190 1.00 98.69 189 ASP A C 1
ATOM 1489 O O . ASP A 1 189 ? 13.707 6.849 -7.063 1.00 98.69 189 ASP A O 1
ATOM 1493 N N . GLN A 1 190 ? 13.594 8.907 -6.174 1.00 98.31 190 GLN A N 1
ATOM 1494 C CA . GLN A 1 190 ? 14.086 8.527 -4.843 1.00 98.31 190 GLN A CA 1
ATOM 1495 C C . GLN A 1 190 ? 13.161 7.547 -4.095 1.00 98.31 190 GLN A C 1
ATOM 1497 O O . GLN A 1 190 ? 13.637 6.793 -3.248 1.00 98.31 190 GLN A O 1
ATOM 1502 N N . ASN A 1 191 ? 11.864 7.531 -4.419 1.00 98.69 191 ASN A N 1
ATOM 1503 C CA . ASN A 1 191 ? 10.855 6.648 -3.833 1.00 98.69 191 ASN A CA 1
ATOM 1504 C C . ASN A 1 191 ? 10.508 5.506 -4.797 1.00 98.69 191 ASN A C 1
ATOM 1506 O O . ASN A 1 191 ? 10.536 4.334 -4.417 1.00 98.69 191 ASN A O 1
ATOM 1510 N N . GLY A 1 192 ? 10.241 5.844 -6.061 1.00 98.75 192 GLY A N 1
ATOM 1511 C CA . GLY A 1 192 ? 9.766 4.918 -7.088 1.00 98.75 192 GLY A CA 1
ATOM 1512 C C . GLY A 1 192 ? 10.725 3.765 -7.374 1.00 98.75 192 GLY A C 1
ATOM 1513 O O . GLY A 1 192 ? 10.269 2.662 -7.669 1.00 98.75 192 GLY A O 1
ATOM 1514 N N . ASN A 1 193 ? 12.039 3.966 -7.222 1.00 98.69 193 ASN A N 1
ATOM 1515 C CA . ASN A 1 193 ? 13.026 2.908 -7.456 1.00 98.69 193 ASN A CA 1
ATOM 1516 C C . ASN A 1 193 ? 12.807 1.703 -6.528 1.00 98.69 193 ASN A C 1
ATOM 1518 O O . ASN A 1 193 ? 13.036 0.566 -6.935 1.00 98.69 193 ASN A O 1
ATOM 1522 N N . HIS A 1 194 ? 12.332 1.942 -5.303 1.00 98.69 194 HIS A N 1
ATOM 1523 C CA . HIS A 1 194 ? 12.031 0.884 -4.344 1.00 98.69 194 HIS A CA 1
ATOM 1524 C C . HIS A 1 194 ? 10.790 0.088 -4.747 1.00 98.69 194 HIS A C 1
ATOM 1526 O O . HIS A 1 194 ? 10.750 -1.124 -4.558 1.00 98.69 194 HIS A O 1
ATOM 1532 N N . VAL A 1 195 ? 9.798 0.748 -5.351 1.00 98.81 195 VAL A N 1
ATOM 1533 C CA . VAL A 1 195 ? 8.617 0.064 -5.888 1.00 98.81 195 VAL A CA 1
ATOM 1534 C C . VAL A 1 195 ? 8.997 -0.811 -7.077 1.00 98.81 195 VAL A C 1
ATOM 1536 O O . VAL A 1 195 ? 8.561 -1.953 -7.128 1.00 98.81 195 VAL A O 1
ATOM 1539 N N . ILE A 1 196 ? 9.849 -0.333 -7.992 1.00 98.69 196 ILE A N 1
ATOM 1540 C CA . ILE A 1 196 ? 10.297 -1.147 -9.135 1.00 98.69 196 ILE A CA 1
ATOM 1541 C C . ILE A 1 196 ? 11.087 -2.376 -8.672 1.00 98.69 196 ILE A C 1
ATOM 1543 O O . ILE A 1 196 ? 10.813 -3.470 -9.153 1.00 98.69 196 ILE A O 1
ATOM 1547 N N . GLN A 1 197 ? 11.996 -2.226 -7.699 1.00 98.62 197 GLN A N 1
ATOM 1548 C CA . GLN A 1 197 ? 12.672 -3.375 -7.072 1.00 98.62 197 GLN A CA 1
ATOM 1549 C C . GLN A 1 197 ? 11.653 -4.368 -6.508 1.00 98.62 197 GLN A C 1
ATOM 1551 O O . GLN A 1 197 ? 11.718 -5.553 -6.811 1.00 98.62 197 GLN A O 1
ATOM 1556 N N . LYS A 1 198 ? 10.647 -3.878 -5.776 1.00 98.50 198 LYS A N 1
ATOM 1557 C CA . LYS A 1 198 ? 9.612 -4.739 -5.200 1.00 98.50 198 LYS A CA 1
ATOM 1558 C C . LYS A 1 198 ? 8.742 -5.434 -6.250 1.00 98.50 198 LYS A C 1
ATOM 1560 O O . LYS A 1 198 ? 8.345 -6.573 -6.041 1.00 98.50 198 LYS A O 1
ATOM 1565 N N . CYS A 1 199 ? 8.471 -4.786 -7.383 1.00 98.38 199 CYS A N 1
ATOM 1566 C CA . CYS A 1 199 ? 7.780 -5.427 -8.504 1.00 98.38 199 CYS A CA 1
ATOM 1567 C C . CYS A 1 199 ? 8.587 -6.624 -9.024 1.00 98.38 199 CYS A C 1
ATOM 1569 O O . CYS A 1 199 ? 8.014 -7.685 -9.228 1.00 98.38 199 CYS A O 1
ATOM 1571 N N . ILE A 1 200 ? 9.905 -6.464 -9.185 1.00 97.94 200 ILE A N 1
ATOM 1572 C CA . ILE A 1 200 ? 10.803 -7.530 -9.658 1.00 97.94 200 ILE A CA 1
ATOM 1573 C C . ILE A 1 200 ? 10.915 -8.666 -8.629 1.00 97.94 200 ILE A C 1
ATOM 1575 O O . ILE A 1 200 ? 10.955 -9.830 -9.005 1.00 97.94 200 ILE A O 1
ATOM 1579 N N . GLU A 1 201 ? 10.930 -8.343 -7.333 1.00 97.06 201 GLU A N 1
ATOM 1580 C CA . GLU A 1 201 ? 11.015 -9.337 -6.253 1.00 97.06 201 GLU A CA 1
ATOM 1581 C C . GLU A 1 201 ? 9.728 -10.156 -6.065 1.00 97.06 201 GLU A C 1
ATOM 1583 O O . GLU A 1 201 ? 9.800 -11.340 -5.735 1.00 97.06 201 GLU A O 1
ATOM 1588 N N . CYS A 1 202 ? 8.556 -9.525 -6.191 1.00 97.19 202 CYS A N 1
ATOM 1589 C CA . CYS A 1 202 ? 7.290 -10.117 -5.747 1.00 97.19 202 CYS A CA 1
ATOM 1590 C C . CYS A 1 202 ? 6.366 -10.573 -6.877 1.00 97.19 202 CYS A C 1
ATOM 1592 O O . CYS A 1 202 ? 5.481 -11.386 -6.613 1.00 97.19 202 CYS A O 1
ATOM 1594 N N . VAL A 1 203 ? 6.527 -10.053 -8.097 1.00 97.50 203 VAL A N 1
ATOM 1595 C CA . VAL A 1 203 ? 5.597 -10.314 -9.203 1.00 97.50 203 VAL A CA 1
ATOM 1596 C C . VAL A 1 203 ? 6.242 -11.257 -10.222 1.00 97.50 203 VAL A C 1
ATOM 1598 O O . VAL A 1 203 ? 7.397 -11.041 -10.591 1.00 97.50 203 VAL A O 1
ATOM 1601 N N . PRO A 1 204 ? 5.521 -12.288 -10.711 1.00 97.25 204 PRO A N 1
ATOM 1602 C CA . PRO A 1 204 ? 6.041 -13.197 -11.727 1.00 97.25 204 PRO A CA 1
ATOM 1603 C C . PRO A 1 204 ? 6.584 -12.473 -12.965 1.00 97.25 204 PRO A C 1
ATOM 1605 O O . PRO A 1 204 ? 5.979 -11.522 -13.467 1.00 97.25 204 PRO A O 1
ATOM 1608 N N . GLU A 1 205 ? 7.721 -12.947 -13.476 1.00 94.88 205 GLU A N 1
ATOM 1609 C CA . GLU A 1 205 ? 8.477 -12.286 -14.545 1.00 94.88 205 GLU A CA 1
ATOM 1610 C C . GLU A 1 205 ? 7.662 -12.104 -15.839 1.00 94.88 205 GLU A C 1
ATOM 1612 O O . GLU A 1 205 ? 7.794 -11.091 -16.531 1.00 94.88 205 GLU A O 1
ATOM 1617 N N . ASP A 1 206 ? 6.766 -13.044 -16.157 1.00 95.81 206 ASP A N 1
ATOM 1618 C CA . ASP A 1 206 ? 5.865 -12.981 -17.315 1.00 95.81 206 ASP A CA 1
ATOM 1619 C C . ASP A 1 206 ? 4.883 -11.800 -17.238 1.00 95.81 206 ASP A C 1
ATOM 1621 O O . ASP A 1 206 ? 4.411 -11.317 -18.268 1.00 95.81 206 ASP A O 1
ATOM 1625 N N . ARG A 1 207 ? 4.613 -11.287 -16.032 1.00 97.19 207 ARG A N 1
ATOM 1626 C CA . ARG A 1 207 ? 3.696 -10.163 -15.778 1.00 97.19 207 ARG A CA 1
ATOM 1627 C C . ARG A 1 207 ? 4.382 -8.803 -15.751 1.00 97.19 207 ARG A C 1
ATOM 1629 O O . ARG A 1 207 ? 3.705 -7.783 -15.843 1.00 97.19 207 ARG A O 1
ATOM 1636 N N . ILE A 1 208 ? 5.711 -8.773 -15.674 1.00 97.44 208 ILE A N 1
ATOM 1637 C CA . ILE A 1 208 ? 6.509 -7.540 -15.594 1.00 97.44 208 ILE A CA 1
ATOM 1638 C C . ILE A 1 208 ? 7.485 -7.376 -16.763 1.00 97.44 208 ILE A C 1
ATOM 1640 O O . ILE A 1 208 ? 8.418 -6.579 -16.687 1.00 97.44 208 ILE A O 1
ATOM 1644 N N . GLN A 1 209 ? 7.258 -8.069 -17.883 1.00 97.12 209 GLN A N 1
ATOM 1645 C CA . GLN A 1 209 ? 8.104 -7.957 -19.080 1.00 97.12 209 GLN A CA 1
ATOM 1646 C C . GLN A 1 209 ? 8.273 -6.514 -19.577 1.00 97.12 209 GLN A C 1
ATOM 1648 O O . GLN A 1 209 ? 9.333 -6.165 -20.094 1.00 97.12 209 GLN A O 1
ATOM 1653 N N . PHE A 1 210 ? 7.274 -5.646 -19.384 1.00 97.69 210 PHE A N 1
ATOM 1654 C CA . PHE A 1 210 ? 7.375 -4.222 -19.722 1.00 97.69 210 PHE A CA 1
ATOM 1655 C C . PHE A 1 210 ? 8.418 -3.478 -18.860 1.00 97.69 210 PHE A C 1
ATOM 1657 O O . PHE A 1 210 ? 9.084 -2.569 -19.357 1.00 97.69 210 PHE A O 1
ATOM 1664 N N . ILE A 1 211 ? 8.624 -3.891 -17.599 1.00 97.44 211 ILE A N 1
ATOM 1665 C CA . ILE A 1 211 ? 9.667 -3.349 -16.713 1.00 97.44 211 ILE A CA 1
ATOM 1666 C C . ILE A 1 211 ? 11.043 -3.737 -17.242 1.00 97.44 211 ILE A C 1
ATOM 1668 O O . ILE A 1 211 ? 11.885 -2.867 -17.455 1.00 97.44 211 ILE A O 1
ATOM 1672 N N . ILE A 1 212 ? 11.249 -5.029 -17.509 1.00 94.31 212 ILE A N 1
ATOM 1673 C CA . ILE A 1 212 ? 12.521 -5.547 -18.030 1.00 94.31 212 ILE A CA 1
ATOM 1674 C C . ILE A 1 212 ? 12.835 -4.915 -19.390 1.00 94.31 212 ILE A C 1
ATOM 1676 O O . ILE A 1 212 ? 13.951 -4.450 -19.634 1.00 94.31 212 ILE A O 1
ATOM 1680 N N . SER A 1 213 ? 11.819 -4.797 -20.248 1.00 96.00 213 SER A N 1
ATOM 1681 C CA . SER A 1 213 ? 11.953 -4.207 -21.578 1.00 96.00 213 SER A CA 1
ATOM 1682 C C . SER A 1 213 ? 12.359 -2.734 -21.542 1.00 96.00 213 SER A C 1
ATOM 1684 O O . SER A 1 213 ? 13.110 -2.281 -22.407 1.00 96.00 213 SER A O 1
ATOM 1686 N N . ALA A 1 214 ? 11.935 -1.985 -20.520 1.00 96.44 214 ALA A N 1
ATOM 1687 C CA . ALA A 1 214 ? 12.321 -0.586 -20.350 1.00 96.44 214 ALA A CA 1
ATOM 1688 C C . ALA A 1 214 ? 13.828 -0.399 -20.081 1.00 96.44 214 ALA A C 1
ATOM 1690 O O . ALA A 1 214 ? 14.345 0.709 -20.248 1.00 96.44 214 ALA A O 1
ATOM 1691 N N . PHE A 1 215 ? 14.549 -1.452 -19.679 1.00 95.06 215 PHE A N 1
ATOM 1692 C CA . PHE A 1 215 ? 15.985 -1.382 -19.385 1.00 95.06 215 PHE A CA 1
ATOM 1693 C C . PHE A 1 215 ? 16.871 -1.636 -20.608 1.00 95.06 215 PHE A C 1
ATOM 1695 O O . PHE A 1 215 ? 18.062 -1.296 -20.575 1.00 95.06 215 PHE A O 1
ATOM 1702 N N . TYR A 1 216 ? 16.325 -2.167 -21.709 1.00 93.81 216 TYR A N 1
ATOM 1703 C CA . TYR A 1 216 ? 17.091 -2.378 -22.938 1.00 93.81 216 TYR A CA 1
ATOM 1704 C C . TYR A 1 216 ? 17.678 -1.060 -23.461 1.00 93.81 216 TYR A C 1
ATOM 1706 O O . TYR A 1 216 ? 17.010 -0.033 -23.561 1.00 93.81 216 TYR A O 1
ATOM 1714 N N . GLY A 1 217 ? 18.980 -1.073 -23.754 1.00 94.75 217 GLY A N 1
ATOM 1715 C CA . GLY A 1 217 ? 19.727 0.120 -24.167 1.00 94.75 217 GLY A CA 1
ATOM 1716 C C . GLY A 1 217 ? 19.986 1.146 -23.053 1.00 94.75 217 GLY A C 1
ATOM 1717 O O . GLY A 1 217 ? 20.679 2.129 -23.298 1.00 94.75 217 GLY A O 1
ATOM 1718 N N . GLN A 1 218 ? 19.482 0.929 -21.832 1.00 95.62 218 GLN A N 1
ATOM 1719 C CA . GLN A 1 218 ? 19.669 1.825 -20.682 1.00 95.62 218 GLN A CA 1
ATOM 1720 C C . GLN A 1 218 ? 20.578 1.242 -19.592 1.00 95.62 218 GLN A C 1
ATOM 1722 O O . GLN A 1 218 ? 21.001 1.992 -18.715 1.00 95.62 218 GLN A O 1
ATOM 1727 N N . VAL A 1 219 ? 20.913 -0.055 -19.644 1.00 95.00 219 VAL A N 1
ATOM 1728 C CA . VAL A 1 219 ? 21.652 -0.773 -18.583 1.00 95.00 219 VAL A CA 1
ATOM 1729 C C . VAL A 1 219 ? 22.903 -0.023 -18.118 1.00 95.00 219 VAL A C 1
ATOM 1731 O O . VAL A 1 219 ? 23.033 0.253 -16.934 1.00 95.00 219 VAL A O 1
ATOM 1734 N N . VAL A 1 220 ? 23.788 0.396 -19.030 1.00 95.56 220 VAL A N 1
ATOM 1735 C CA . VAL A 1 220 ? 25.031 1.114 -18.670 1.00 95.56 220 VAL A CA 1
ATOM 1736 C C . VAL A 1 220 ? 24.742 2.435 -17.945 1.00 95.56 220 VAL A C 1
ATOM 1738 O O . VAL A 1 220 ? 25.385 2.757 -16.944 1.00 95.56 220 VAL A O 1
ATOM 1741 N N . ALA A 1 221 ? 23.753 3.193 -18.420 1.00 96.56 221 ALA A N 1
ATOM 1742 C CA . ALA A 1 221 ? 23.365 4.455 -17.799 1.00 96.56 221 ALA A CA 1
ATOM 1743 C C . ALA A 1 221 ? 22.733 4.230 -16.416 1.00 96.56 221 ALA A C 1
ATOM 1745 O O . ALA A 1 221 ? 23.026 4.960 -15.472 1.00 96.56 221 ALA A O 1
ATOM 1746 N N . LEU A 1 222 ? 21.901 3.197 -16.267 1.00 96.81 222 LEU A N 1
ATOM 1747 C CA . LEU A 1 222 ? 21.282 2.852 -14.990 1.00 96.81 222 LEU A CA 1
ATOM 1748 C C . LEU A 1 222 ? 22.306 2.336 -13.978 1.00 96.81 222 LEU A C 1
ATOM 1750 O O . LEU A 1 222 ? 22.250 2.753 -12.826 1.00 96.81 222 LEU A O 1
ATOM 1754 N N . SER A 1 223 ? 23.289 1.540 -14.397 1.00 96.62 223 SER A N 1
ATOM 1755 C CA . SER A 1 223 ? 24.361 1.034 -13.527 1.00 96.62 223 SER A CA 1
ATOM 1756 C C . SER A 1 223 ? 25.217 2.133 -12.893 1.00 96.62 223 SER A C 1
ATOM 1758 O O . SER A 1 223 ? 25.830 1.901 -11.855 1.00 96.62 223 SER A O 1
ATOM 1760 N N . THR A 1 224 ? 25.250 3.334 -13.477 1.00 96.56 224 THR A N 1
ATOM 1761 C CA . THR A 1 224 ? 25.960 4.502 -12.920 1.00 96.56 224 THR A CA 1
ATOM 1762 C C . THR A 1 224 ? 25.031 5.498 -12.210 1.00 96.56 224 THR A C 1
ATOM 1764 O O . THR A 1 224 ? 25.505 6.444 -11.582 1.00 96.56 224 THR A O 1
ATOM 1767 N N . HIS A 1 225 ? 23.710 5.286 -12.253 1.00 97.50 225 HIS A N 1
ATOM 1768 C CA . HIS A 1 225 ? 22.716 6.131 -11.590 1.00 97.50 225 HIS A CA 1
ATOM 1769 C C . HIS A 1 225 ? 22.563 5.752 -10.103 1.00 97.50 225 HIS A C 1
ATOM 1771 O O . HIS A 1 225 ? 22.414 4.564 -9.810 1.00 97.50 225 HIS A O 1
ATOM 1777 N N . PRO A 1 226 ? 22.481 6.712 -9.156 1.00 96.00 226 PRO A N 1
ATOM 1778 C CA . PRO A 1 226 ? 22.455 6.438 -7.709 1.00 96.00 226 PRO A CA 1
ATOM 1779 C C . PRO A 1 226 ? 21.320 5.514 -7.240 1.00 96.00 226 PRO A C 1
ATOM 1781 O O . PRO A 1 226 ? 21.476 4.800 -6.251 1.00 96.00 226 PRO A O 1
ATOM 1784 N N . TYR A 1 227 ? 20.185 5.525 -7.941 1.00 97.19 227 TYR A N 1
ATOM 1785 C CA . TYR A 1 227 ? 19.060 4.616 -7.682 1.00 97.19 227 TYR A CA 1
ATOM 1786 C C . TYR A 1 227 ? 18.961 3.494 -8.717 1.00 97.19 227 TYR A C 1
ATOM 1788 O O . TYR A 1 227 ? 18.530 2.391 -8.398 1.00 97.19 227 TYR A O 1
ATOM 1796 N N . GLY A 1 228 ? 19.384 3.768 -9.956 1.00 95.94 228 GLY A N 1
ATOM 1797 C CA . GLY A 1 228 ? 19.214 2.835 -11.068 1.00 95.94 228 GLY A CA 1
ATOM 1798 C C . GLY A 1 228 ? 20.091 1.604 -10.897 1.00 95.94 228 GLY A C 1
ATOM 1799 O O . GLY A 1 228 ? 19.653 0.500 -11.203 1.00 95.94 228 GLY A O 1
ATOM 1800 N N . CYS A 1 229 ? 21.281 1.775 -10.317 1.00 96.25 229 CYS A N 1
ATOM 1801 C CA . CYS A 1 229 ? 22.216 0.682 -10.090 1.00 96.25 229 CYS A CA 1
ATOM 1802 C C . CYS A 1 229 ? 21.628 -0.393 -9.171 1.00 96.25 229 CYS A C 1
ATOM 1804 O O . CYS A 1 229 ? 21.839 -1.575 -9.415 1.00 96.25 229 CYS A O 1
ATOM 1806 N N . ARG A 1 230 ? 20.822 0.010 -8.180 1.00 96.19 230 ARG A N 1
ATOM 1807 C CA . ARG A 1 230 ? 20.131 -0.903 -7.262 1.00 96.19 230 ARG A CA 1
ATOM 1808 C C . ARG A 1 230 ? 19.061 -1.713 -7.982 1.00 96.19 230 ARG A C 1
ATOM 1810 O O . ARG A 1 230 ? 18.969 -2.910 -7.773 1.00 96.19 230 ARG A O 1
ATOM 1817 N N . VAL A 1 231 ? 18.299 -1.082 -8.878 1.00 95.69 231 VAL A N 1
ATOM 1818 C CA . VAL A 1 231 ? 17.291 -1.782 -9.693 1.00 95.69 231 VAL A CA 1
ATOM 1819 C C . VAL A 1 231 ? 17.954 -2.806 -10.620 1.00 95.69 231 VAL A C 1
ATOM 1821 O O . VAL A 1 231 ? 17.493 -3.939 -10.704 1.00 95.69 231 VAL A O 1
ATOM 1824 N N . ILE A 1 232 ? 19.067 -2.440 -11.267 1.00 95.75 232 ILE A N 1
ATOM 1825 C CA . ILE A 1 232 ? 19.818 -3.358 -12.139 1.00 95.75 232 ILE A CA 1
ATOM 1826 C C . ILE A 1 232 ? 20.384 -4.549 -11.353 1.00 95.75 232 ILE A C 1
ATOM 1828 O O . ILE A 1 232 ? 20.316 -5.666 -11.848 1.00 95.75 232 ILE A O 1
ATOM 1832 N N . GLN A 1 233 ? 20.878 -4.339 -10.128 1.00 92.81 233 GLN A N 1
ATOM 1833 C CA . GLN A 1 233 ? 21.369 -5.413 -9.247 1.00 92.81 233 GLN A CA 1
ATOM 1834 C C . GLN A 1 233 ? 20.289 -6.410 -8.809 1.00 92.81 233 GLN A C 1
ATOM 1836 O O . GLN A 1 233 ? 20.623 -7.504 -8.384 1.00 92.81 233 GLN A O 1
ATOM 1841 N N . VAL A 1 234 ? 19.009 -6.035 -8.863 1.00 90.44 234 VAL A N 1
ATOM 1842 C CA . VAL A 1 234 ? 17.902 -6.958 -8.563 1.00 90.44 234 VAL A CA 1
ATOM 1843 C C . VAL A 1 234 ? 17.509 -7.774 -9.803 1.00 90.44 234 VAL A C 1
ATOM 1845 O O . VAL A 1 234 ? 16.911 -8.835 -9.671 1.00 90.44 234 VAL A O 1
ATOM 1848 N N . CYS A 1 235 ? 17.866 -7.316 -11.008 1.00 82.75 235 CYS A N 1
ATOM 1849 C CA . CYS A 1 235 ? 17.571 -8.020 -12.261 1.00 82.75 235 CYS A CA 1
ATOM 1850 C C . CYS A 1 235 ? 18.595 -9.112 -12.624 1.00 82.75 235 CYS A C 1
ATOM 1852 O O . CYS A 1 235 ? 18.265 -9.983 -13.427 1.00 82.75 235 CYS A O 1
ATOM 1854 N N . PHE A 1 236 ? 19.830 -9.026 -12.113 1.00 74.75 236 PHE A N 1
ATOM 1855 C CA . PHE A 1 236 ? 20.977 -9.871 -12.481 1.00 74.75 236 PHE A CA 1
ATOM 1856 C C . PHE A 1 236 ? 21.733 -10.344 -11.242 1.00 74.75 236 PHE A C 1
ATOM 1858 O O . PHE A 1 236 ? 22.173 -11.515 -11.243 1.00 74.75 236 PHE A O 1
#

Secondary structure (DSSP, 8-state):
-------------------SS-S-----------------------S------HHHHHHH-TTS---GGGGTT-HHHHHTSHHHHHHHHHHHHH--HHHHHHHHHHHGGGHHHHHTSTTHHHHHHHHHHHS-HHHHHHHHHTTTT-HHHHHTSTTHHHHHHHHHHHS-HHHHHHHHHTTTTTHHHHHHSTTHHHHHHHHHHHS-GGG-HHHHHTTTTTHHHHHTSTTHHHHHHHH-

Foldseek 3Di:
DDDDDDDDDDDDDDDDDPDDDPDPDDDDDDDDDDDDDDDDDDDDPDDDPPPQPPVNCVVVDPPDDDALVNCQVPLVVLQLDPNSLVVLLVRLVPDDLVSCVRRLVVCLVCVVVLQQHPRSVSNLLSCLVRNDLVSLVSSLVVCQPPLVVLQLHPRSLVNLLSSLQRHDQVSLLRSVVVCQVPLVVLQLHPRSLSNLLSNLVRYDCVSCVSNVVVCVVPVVVLCPRPRSVVSSVSVD

pLDDT: mean 83.2, std 25.91, range [27.59, 98.88]

Sequence (236 aa):
MANSVHSVGSGNPMLHNERISHFNSMMRSSIKGSIGSWHSDIGNNLEGRFLSSLLDDFKINKTKSFELSDIVGHVVEFSTDQYGSRFIQQKLETATVEEKSKIFPEIIPHARTLMTDVFGNYVIQKFFEHGTETQRKELASQLTGHVLPLSLQMYGCRVIQKALEVIDVDQQTQMVAELDGSVMKCVRDQNGNHVIQKCIECVPEDRIQFIISAFYGQVVALSTHPYGCRVIQVCF

Radius of gyration: 25.79 Å; chains: 1; bounding box: 83×62×69 Å